Protein AF-J9ASI7-F1 (afdb_monomer_lite)

Radius of gyration: 29.38 Å; chains: 1; bounding box: 80×58×90 Å

Organism: Wuchereria bancrofti (NCBI:txid6293)

Foldseek 3Di:
DKFWFKDAQDPDQFRWGFTFDQDQFTQTATPDPPVDVLVPDDPVRNVVVVVVCVQVDDGHGWMWDADPVCQDPSHRVDIDTDDRPFDWDDDPQWIWTKWKWAAADPVQPLQQWIQTSRNGTAGHDNVQSVFADHLFIFTFTWTWDDDPPGDIHIYTDGTDFGDPDSLVSLVNPSNVPPPLSDPPPPPDPPDDDDDDDDDDDPPPVDDQKDFFFKWFAQDQFWTAGPVCHPFTETERGRDPPDGDDGRFMKTFMWGQRSSVRHTYTGDIDTDPDPPDPDDDDPDDDDDDDPPPPDPPPPPVVPVVPPPPD

Sequence (309 aa):
MYGVVVTPPLNETEIMHVVYVEEKIPLLFIKRIPISNRAKLTKKEYKDFEKTERSRSLVFGDWIEFEERDVVEGCIEKYVKIFPLNSCRSNGNHLQIESTCVFSPSARGWENECYCELFGKVRVDPELRNCFLADVAYRCWISVEVTRISSLNVELGEYIDVSEEQNLVNEAPWNHEDPRFVTIVSSDTDESDSNPKQISSVPVSFPYEICGVQGVLVSERNVYSSQYPDVKIALAYVRRGRHTPVGSRIQFNAYYSIPLQSYVIRSYRALVKQSFIAKPFEFGSQFLMNGLDLANSKQNMLEDLESSS

pLDDT: mean 73.61, std 20.03, range [31.52, 97.38]

InterPro domains:
  IPR057139 P-granule-associated protein DEPS-1, first OB-fold [PF24343] (2-81)
  IPR057143 P-granule-associated protein DEPS-1, second OB-fold [PF24342] (86-165)
  IPR057147 P-granule-associated protein DEPS-1, third OB-fold domain [PF24339] (208-269)

Secondary structure (DSSP, 8-state):
-EEE--S---SSSS-EEEEE-SSS-EEEEE-------GGG--HHHHHHHHHHHHHH---TT-EEE--GGGEETTEE---EEE--SS-EEEETTEEEEEEEEEEPPGGGS-TTEEEETTTEEEE--HHHHTTBPTT-EEEEEEEEEEETTTEEEEEEEEEEEE-S--GGGTTSTTTTT-TTT--------------------------SEEEEEEEEE-SSSEEE-TTSTTSEEEESB--SSSPPPTT-EEEEEEEEETTTTEEEEEEEEEPP---------SS--------TTSSSSSSTTSSSSSS--

Structure (mmCIF, N/CA/C/O backbone):
data_AF-J9ASI7-F1
#
_entry.id   AF-J9ASI7-F1
#
loop_
_atom_site.group_PDB
_atom_site.id
_atom_site.type_symbol
_atom_site.label_atom_id
_atom_site.label_alt_id
_atom_site.label_comp_id
_atom_site.label_asym_id
_atom_site.label_entity_id
_atom_site.label_seq_id
_atom_site.pdbx_PDB_ins_code
_atom_site.Cartn_x
_atom_site.Cartn_y
_atom_site.Cartn_z
_atom_site.occupancy
_atom_site.B_iso_or_equiv
_atom_site.auth_seq_id
_atom_site.auth_comp_id
_atom_site.auth_asym_id
_atom_site.auth_atom_id
_atom_site.pdbx_PDB_model_num
ATOM 1 N N . MET A 1 1 ? -1.979 2.198 23.906 1.00 75.94 1 MET A N 1
ATOM 2 C CA . MET A 1 1 ? -2.421 1.410 22.738 1.00 75.94 1 MET A CA 1
ATOM 3 C C . MET A 1 1 ? -3.399 2.237 21.935 1.00 75.94 1 MET A C 1
ATOM 5 O O . MET A 1 1 ? -4.157 3.004 22.524 1.00 75.94 1 MET A O 1
ATOM 9 N N . TYR A 1 2 ? -3.381 2.090 20.615 1.00 79.06 2 TYR A N 1
ATOM 10 C CA . TYR A 1 2 ? -4.285 2.803 19.715 1.00 79.06 2 TYR A CA 1
ATOM 11 C C . TYR A 1 2 ? -5.355 1.870 19.166 1.00 79.06 2 TYR A C 1
ATOM 13 O O . TYR A 1 2 ? -5.270 0.662 19.349 1.00 79.06 2 TYR A O 1
ATOM 21 N N . GLY A 1 3 ? -6.351 2.436 18.494 1.00 77.75 3 GLY A N 1
ATOM 22 C CA . GLY A 1 3 ? -7.091 1.731 17.462 1.00 77.75 3 GLY A CA 1
ATOM 23 C C . GLY A 1 3 ? -8.184 2.578 16.830 1.00 77.75 3 GLY A C 1
ATOM 24 O O . GLY A 1 3 ? -8.394 3.736 17.188 1.00 77.75 3 GLY A O 1
ATOM 25 N N . VAL A 1 4 ? -8.854 2.001 15.839 1.00 79.62 4 VAL A N 1
ATOM 26 C CA . VAL A 1 4 ? -9.765 2.706 14.934 1.00 79.62 4 VAL A CA 1
ATOM 27 C C . VAL A 1 4 ? -11.098 1.989 14.858 1.00 79.62 4 VAL A C 1
ATOM 29 O O . VAL A 1 4 ? -11.131 0.774 14.717 1.00 79.62 4 VAL A O 1
ATOM 32 N N . VAL A 1 5 ? -12.193 2.739 14.926 1.00 78.56 5 VAL A N 1
ATOM 33 C CA . VAL A 1 5 ? -13.554 2.206 14.849 1.00 78.56 5 VAL A CA 1
ATOM 34 C C . VAL A 1 5 ? -13.904 1.843 13.408 1.00 78.56 5 VAL A C 1
ATOM 36 O O . VAL A 1 5 ? -14.113 2.724 12.573 1.00 78.56 5 VAL A O 1
ATOM 39 N N . VAL A 1 6 ? -14.035 0.547 13.123 1.00 76.19 6 VAL A N 1
ATOM 40 C CA . VAL A 1 6 ? -14.283 0.033 11.758 1.00 76.19 6 VAL A CA 1
ATOM 41 C C . VAL A 1 6 ? -15.680 -0.551 11.528 1.00 76.19 6 VAL A C 1
ATOM 43 O O . VAL A 1 6 ? -15.919 -1.212 10.521 1.00 76.19 6 VAL A O 1
ATOM 46 N N . THR A 1 7 ? -16.625 -0.297 12.430 1.00 71.75 7 THR A N 1
ATOM 47 C CA . THR A 1 7 ? -18.031 -0.712 12.297 1.00 71.75 7 THR A CA 1
ATOM 48 C C . THR A 1 7 ? -18.974 0.474 12.477 1.00 71.75 7 THR A C 1
ATOM 50 O O . THR A 1 7 ? -18.719 1.348 13.310 1.00 71.75 7 THR A O 1
ATOM 53 N N . PRO A 1 8 ? -20.076 0.546 11.707 1.00 61.31 8 PRO A N 1
ATOM 54 C CA . PRO A 1 8 ? -21.154 1.474 12.009 1.00 61.31 8 PRO A CA 1
ATOM 55 C C . PRO A 1 8 ? -21.873 1.037 13.296 1.00 61.31 8 PRO A C 1
ATOM 57 O O . PRO A 1 8 ? -21.854 -0.150 13.638 1.00 61.31 8 PRO A O 1
ATOM 60 N N . PRO A 1 9 ? -22.550 1.958 14.003 1.00 55.59 9 PRO A N 1
ATOM 61 C CA . PRO A 1 9 ? -23.346 1.591 15.162 1.00 55.59 9 PRO A CA 1
ATOM 62 C C . PRO A 1 9 ? -24.468 0.629 14.745 1.00 55.59 9 PRO A C 1
ATOM 64 O O . PRO A 1 9 ? -25.420 1.029 14.077 1.00 55.59 9 PRO A O 1
ATOM 67 N N . LEU A 1 10 ? -24.351 -0.651 15.109 1.00 55.75 10 LEU A N 1
ATOM 68 C CA . LEU A 1 10 ? -25.438 -1.618 14.961 1.00 55.75 10 LEU A CA 1
ATOM 69 C C . LEU A 1 10 ? -26.551 -1.241 15.950 1.00 55.75 10 LEU A C 1
ATOM 71 O O . LEU A 1 10 ? -26.275 -0.921 17.102 1.00 55.75 10 LEU A O 1
ATOM 75 N N . ASN A 1 11 ? -27.811 -1.265 15.508 1.00 48.06 11 ASN A N 1
ATOM 76 C CA . ASN A 1 11 ? -28.984 -0.844 16.296 1.00 48.06 11 ASN A CA 1
ATOM 77 C C . ASN A 1 11 ? -29.337 -1.774 17.477 1.00 48.06 11 ASN A C 1
ATOM 79 O O . ASN A 1 11 ? -30.414 -1.655 18.060 1.00 48.06 11 ASN A O 1
ATOM 83 N N . GLU A 1 12 ? -28.449 -2.687 17.850 1.00 46.72 12 GLU A N 1
ATOM 84 C CA . GLU A 1 12 ? -28.615 -3.561 19.001 1.00 46.72 12 GLU A CA 1
ATOM 85 C C . GLU A 1 12 ? -27.801 -3.004 20.169 1.00 46.72 12 GLU A C 1
ATOM 87 O O . GLU A 1 12 ? -26.778 -2.346 19.993 1.00 46.72 12 GLU A O 1
ATOM 92 N N . THR A 1 13 ? -28.286 -3.226 21.387 1.00 41.62 13 THR A N 1
ATOM 93 C CA . THR A 1 13 ? -27.792 -2.668 22.660 1.00 41.62 13 THR A CA 1
ATOM 94 C C . THR A 1 13 ? -26.336 -3.007 23.015 1.00 41.62 13 THR A C 1
ATOM 96 O O . THR A 1 13 ? -25.873 -2.671 24.102 1.00 41.62 13 THR A O 1
ATOM 99 N N . GLU A 1 14 ? -25.601 -3.615 22.092 1.00 44.28 14 GLU A N 1
ATOM 100 C CA . GLU A 1 14 ? -24.214 -4.039 22.184 1.00 44.28 14 GLU A CA 1
ATOM 101 C C . GLU A 1 14 ? -23.506 -3.626 20.891 1.00 44.28 14 GLU A C 1
ATOM 103 O O . GLU A 1 14 ? -23.274 -4.419 19.981 1.00 44.28 14 GLU A O 1
ATOM 108 N N . ILE A 1 15 ? -23.204 -2.333 20.768 1.00 47.50 15 ILE A N 1
ATOM 109 C CA . ILE A 1 15 ? -22.475 -1.841 19.602 1.00 47.50 15 ILE A CA 1
ATOM 110 C C . ILE A 1 15 ? -21.046 -2.390 19.672 1.00 47.50 15 ILE A C 1
ATOM 112 O O . ILE A 1 15 ? -20.227 -1.896 20.454 1.00 47.50 15 ILE A O 1
ATOM 116 N N . MET A 1 16 ? -20.753 -3.398 18.854 1.00 48.84 16 MET A N 1
ATOM 117 C CA . MET A 1 16 ? -19.402 -3.909 18.658 1.00 48.84 16 MET A CA 1
ATOM 118 C C . MET A 1 16 ? -18.582 -2.919 17.841 1.00 48.84 16 MET A C 1
ATOM 120 O O . MET A 1 16 ? -18.901 -2.664 16.680 1.00 48.84 16 MET A O 1
ATOM 124 N N . HIS A 1 17 ? -17.521 -2.388 18.441 1.00 57.88 17 HIS A N 1
ATOM 125 C CA . HIS A 1 17 ? -16.488 -1.621 17.755 1.00 57.88 17 HIS A CA 1
ATOM 126 C C . HIS A 1 17 ? -15.234 -2.488 17.717 1.00 57.88 17 HIS A C 1
ATOM 128 O O . HIS A 1 17 ? -14.784 -2.960 18.762 1.00 57.88 17 HIS A O 1
ATOM 134 N N . VAL A 1 18 ? -14.691 -2.731 16.527 1.00 55.19 18 VAL A N 1
ATOM 135 C CA . VAL A 1 18 ? -13.404 -3.423 16.404 1.00 55.19 18 VAL A CA 1
ATOM 136 C C . VAL A 1 18 ? -12.310 -2.377 16.463 1.00 55.19 18 VAL A C 1
ATOM 138 O O . VAL A 1 18 ? -12.375 -1.414 15.708 1.00 55.19 18 VAL A O 1
ATOM 141 N N . VAL A 1 19 ? -11.359 -2.557 17.376 1.00 60.84 19 VAL A N 1
ATOM 142 C CA . VAL A 1 19 ? -10.250 -1.644 17.655 1.00 60.84 19 VAL A CA 1
ATOM 143 C C . VAL A 1 19 ? -8.956 -2.423 17.431 1.00 60.84 19 VAL A C 1
ATOM 145 O O . VAL A 1 19 ? -8.775 -3.513 17.973 1.00 60.84 19 VAL A O 1
ATOM 148 N N . TYR A 1 20 ? -8.077 -1.891 16.587 1.00 59.31 20 TYR A N 1
ATOM 149 C CA . TYR A 1 20 ? -6.803 -2.523 16.252 1.00 59.31 20 TYR A CA 1
ATOM 150 C C . TYR A 1 20 ? -5.718 -2.095 17.205 1.00 59.31 20 TYR A C 1
ATOM 152 O O . TYR A 1 20 ? -5.386 -0.918 17.226 1.00 59.31 20 TYR A O 1
ATOM 160 N N . VAL A 1 21 ? -5.156 -3.058 17.917 1.00 52.56 21 VAL A N 1
ATOM 161 C CA . VAL A 1 21 ? -4.007 -2.861 18.793 1.00 52.56 21 VAL A CA 1
ATOM 162 C C . VAL A 1 21 ? -2.736 -3.104 17.996 1.00 52.56 21 VAL A C 1
ATOM 164 O O . VAL A 1 21 ? -2.741 -3.903 17.059 1.00 52.56 21 VAL A O 1
ATOM 167 N N . GLU A 1 22 ? -1.652 -2.420 18.364 1.00 48.78 22 GLU A N 1
ATOM 168 C CA . GLU A 1 22 ? -0.303 -2.930 18.105 1.00 48.78 22 GLU A CA 1
ATOM 169 C C . GLU A 1 22 ? -0.308 -4.446 18.355 1.00 48.78 22 GLU A C 1
ATOM 171 O O . GLU A 1 22 ? -0.701 -4.880 19.429 1.00 48.78 22 GLU A O 1
ATOM 176 N N . GLU A 1 23 ? 0.072 -5.232 17.347 1.00 48.56 23 GLU A N 1
ATOM 177 C CA . GLU A 1 23 ? -0.168 -6.681 17.230 1.00 48.56 23 GLU A CA 1
ATOM 178 C C . GLU A 1 23 ? -1.543 -7.056 16.651 1.00 48.56 23 GLU A C 1
ATOM 180 O O . GLU A 1 23 ? -2.539 -7.083 17.355 1.00 48.56 23 GLU A O 1
ATOM 185 N N . LYS A 1 24 ? -1.523 -7.391 15.346 1.00 51.97 24 LYS A N 1
ATOM 186 C CA . LYS A 1 24 ? -2.374 -8.205 14.426 1.00 51.97 24 LYS A CA 1
ATOM 187 C C . LYS A 1 24 ? -3.699 -8.872 14.884 1.00 51.97 24 LYS A C 1
ATOM 189 O O . LYS A 1 24 ? -4.263 -9.645 14.108 1.00 51.97 24 LYS A O 1
ATOM 194 N N . ILE A 1 25 ? -4.214 -8.639 16.083 1.00 57.66 25 ILE A N 1
ATOM 195 C CA . ILE A 1 25 ? -5.378 -9.282 16.681 1.00 57.66 25 ILE A CA 1
ATOM 196 C C . ILE A 1 25 ? -6.430 -8.192 16.932 1.00 57.66 25 ILE A C 1
ATOM 198 O O . ILE A 1 25 ? -6.213 -7.300 17.751 1.00 57.66 25 ILE A O 1
ATOM 202 N N . PRO A 1 26 ? -7.579 -8.230 16.237 1.00 62.12 26 PRO A N 1
ATOM 203 C CA . PRO A 1 26 ? -8.651 -7.274 16.481 1.00 62.12 26 PRO A CA 1
ATOM 204 C C . PRO A 1 26 ? -9.202 -7.446 17.903 1.00 62.12 26 PRO A C 1
ATOM 206 O O . PRO A 1 26 ? -9.631 -8.543 18.267 1.00 62.12 26 PRO A O 1
ATOM 209 N N . LEU A 1 27 ? -9.245 -6.368 18.692 1.00 61.75 27 LEU A N 1
ATOM 210 C CA . LEU A 1 27 ? -9.973 -6.357 19.961 1.00 61.75 27 LEU A CA 1
ATOM 211 C C . LEU A 1 27 ? -11.416 -5.903 19.734 1.00 61.75 27 LEU A C 1
ATOM 213 O O . LEU A 1 27 ? -11.683 -4.913 19.050 1.00 61.75 27 LEU A O 1
ATOM 217 N N . LEU A 1 28 ? -12.354 -6.643 20.323 1.00 59.12 28 LEU A N 1
ATOM 218 C CA . LEU A 1 28 ? -13.782 -6.352 20.266 1.00 59.12 28 LEU A CA 1
ATOM 219 C C . LEU A 1 28 ? -14.193 -5.576 21.506 1.00 59.12 28 LEU A C 1
ATOM 221 O O . LEU A 1 28 ? -14.205 -6.126 22.600 1.00 59.12 28 LEU A O 1
ATOM 225 N N . PHE A 1 29 ? -14.616 -4.327 21.359 1.00 61.34 29 PHE A N 1
ATOM 226 C CA . PHE A 1 29 ? -15.178 -3.597 22.485 1.00 61.34 29 PHE A CA 1
ATOM 227 C C . PHE A 1 29 ? -16.693 -3.426 22.356 1.00 61.34 29 PHE A C 1
ATOM 229 O O . PHE A 1 29 ? -17.194 -2.856 21.383 1.00 61.34 29 PHE A O 1
ATOM 236 N N . ILE A 1 30 ? -17.417 -3.886 23.382 1.00 54.69 30 ILE A N 1
ATOM 237 C CA . ILE A 1 30 ? -18.842 -3.612 23.591 1.00 54.69 30 ILE A CA 1
ATOM 238 C C . ILE A 1 30 ? -18.968 -2.372 24.474 1.00 54.69 30 ILE A C 1
ATOM 240 O O . ILE A 1 30 ? -18.583 -2.400 25.644 1.00 54.69 30 ILE A O 1
ATOM 244 N N . LYS A 1 31 ? -19.595 -1.304 23.963 1.00 53.81 31 LYS A N 1
ATOM 245 C CA . LYS A 1 31 ? -19.977 -0.154 24.795 1.00 53.81 31 LYS A CA 1
ATOM 246 C C . LYS A 1 31 ? -20.956 -0.616 25.883 1.00 53.81 31 LYS A C 1
ATOM 248 O O . LYS A 1 31 ? -22.166 -0.632 25.661 1.00 53.81 31 LYS A O 1
ATOM 253 N N . ARG A 1 32 ? -20.471 -0.909 27.093 1.00 49.44 32 ARG A N 1
ATOM 254 C CA . ARG A 1 32 ? -21.344 -0.985 28.270 1.00 49.44 32 ARG A CA 1
ATOM 255 C C . ARG A 1 32 ? -21.811 0.430 28.579 1.00 49.44 32 ARG A C 1
ATOM 257 O O . ARG A 1 32 ? -21.042 1.265 29.051 1.00 49.44 32 ARG A O 1
ATOM 264 N N . ILE A 1 33 ? -23.079 0.725 28.289 1.00 51.44 33 ILE A N 1
ATOM 265 C CA . ILE A 1 33 ? -23.734 1.895 28.880 1.00 51.44 33 ILE A CA 1
ATOM 266 C C . ILE A 1 33 ? -23.621 1.667 30.391 1.00 51.44 33 ILE A C 1
ATOM 268 O O . ILE A 1 33 ? -24.126 0.643 30.861 1.00 51.44 33 ILE A O 1
ATOM 272 N N . PRO A 1 34 ? -22.930 2.530 31.160 1.00 46.78 34 PRO A N 1
ATOM 273 C CA . PRO A 1 34 ? -22.879 2.341 32.598 1.00 46.78 34 PRO A CA 1
ATOM 274 C C . PRO A 1 34 ? -24.319 2.239 33.097 1.00 46.78 34 PRO A C 1
ATOM 276 O O . PRO A 1 34 ? -25.179 3.001 32.646 1.00 46.78 34 PRO A O 1
ATOM 279 N N . ILE A 1 35 ? -24.590 1.282 33.990 1.00 46.62 35 ILE A N 1
ATOM 280 C CA . ILE A 1 35 ? -25.899 1.106 34.633 1.00 46.62 35 ILE A CA 1
ATOM 281 C C . ILE A 1 35 ? -26.094 2.286 35.595 1.00 46.62 35 ILE A C 1
ATOM 283 O O . ILE A 1 35 ? -26.054 2.174 36.816 1.00 46.62 35 ILE A O 1
ATOM 287 N N . SER A 1 36 ? -26.223 3.484 35.040 1.00 53.53 36 SER A N 1
ATOM 288 C CA . SER A 1 36 ? -26.613 4.679 35.752 1.00 53.53 36 SER A CA 1
ATOM 289 C C . SER A 1 36 ? -28.117 4.587 35.891 1.00 53.53 36 SER A C 1
ATOM 291 O O . SER A 1 36 ? -28.840 4.458 34.903 1.00 53.53 36 SER A O 1
ATOM 293 N N . ASN A 1 37 ? -28.600 4.609 37.128 1.00 57.78 37 ASN A N 1
ATOM 294 C CA . ASN A 1 37 ? -30.021 4.537 37.416 1.00 57.78 37 ASN A CA 1
ATOM 295 C C . ASN A 1 37 ? -30.663 5.860 36.958 1.00 57.78 37 ASN A C 1
ATOM 297 O O . ASN A 1 37 ? -30.800 6.796 37.742 1.00 57.78 37 ASN A O 1
ATOM 301 N N . ARG A 1 38 ? -30.979 5.965 35.656 1.00 60.34 38 ARG A N 1
ATOM 302 C CA . ARG A 1 38 ? -31.426 7.195 34.968 1.00 60.34 38 ARG A CA 1
ATOM 303 C C . ARG A 1 38 ? -32.629 7.844 35.659 1.00 60.34 38 ARG A C 1
ATOM 305 O O . ARG A 1 38 ? -32.784 9.056 35.603 1.00 60.34 38 ARG A O 1
ATOM 312 N N . ALA A 1 39 ? -33.427 7.041 36.364 1.00 62.12 39 ALA A N 1
ATOM 313 C CA . ALA A 1 39 ? -34.571 7.468 37.163 1.00 62.12 39 ALA A CA 1
ATOM 314 C C . ALA A 1 39 ? -34.211 8.283 38.425 1.00 62.12 39 ALA A C 1
ATOM 316 O O . ALA A 1 39 ? -35.085 8.941 38.981 1.00 62.12 39 ALA A O 1
ATOM 317 N N . LYS A 1 40 ? -32.954 8.245 38.893 1.00 70.81 40 LYS A N 1
ATOM 318 C CA . LYS A 1 40 ? -32.484 8.959 40.097 1.00 70.81 40 LYS A CA 1
ATOM 319 C C . LYS A 1 40 ? -31.723 10.256 39.798 1.00 70.81 40 LYS A C 1
ATOM 321 O O . LYS A 1 40 ? -31.324 10.935 40.738 1.00 70.81 40 LYS A O 1
ATOM 326 N N . LEU A 1 41 ? -31.502 10.591 38.527 1.00 73.00 41 LEU A N 1
ATOM 327 C CA . LEU A 1 41 ? -30.759 11.788 38.133 1.00 73.00 41 LEU A CA 1
ATOM 328 C C . LEU A 1 41 ? -31.679 13.012 38.113 1.00 73.00 41 LEU A C 1
ATOM 330 O O . LEU A 1 41 ? -32.802 12.963 37.609 1.00 73.00 41 LEU A O 1
ATOM 334 N N . THR A 1 42 ? -31.193 14.143 38.614 1.00 79.50 42 THR A N 1
ATOM 335 C CA . THR A 1 42 ? -31.862 15.436 38.435 1.00 79.50 42 THR A CA 1
ATOM 336 C C . THR A 1 42 ? -31.800 15.889 36.969 1.00 79.50 42 THR A C 1
ATOM 338 O O . THR A 1 42 ? -30.960 15.440 36.191 1.00 79.50 42 THR A O 1
ATOM 341 N N . LYS A 1 43 ? -32.655 16.842 36.560 1.00 79.62 43 LYS A N 1
ATOM 342 C CA . LYS A 1 43 ? -32.664 17.377 35.177 1.00 79.62 43 LYS A CA 1
ATOM 343 C C . LYS A 1 43 ? -31.306 17.928 34.718 1.00 79.62 43 LYS A C 1
ATOM 345 O O . LYS A 1 43 ? -31.012 17.883 33.526 1.00 79.62 43 LYS A O 1
ATOM 350 N N . LYS A 1 44 ? -30.509 18.486 35.638 1.00 81.31 44 LYS A N 1
ATOM 351 C CA . LYS A 1 44 ? -29.176 19.024 35.335 1.00 81.31 44 LYS A CA 1
ATOM 352 C C . LYS A 1 44 ? -28.167 17.893 35.143 1.00 81.31 44 LYS A C 1
ATOM 354 O O . LYS A 1 44 ? -27.514 17.850 34.109 1.00 81.31 44 LYS A O 1
ATOM 359 N N . GLU A 1 45 ? -28.135 16.938 36.070 1.00 75.81 45 GLU A N 1
ATOM 360 C CA . GLU A 1 45 ? -27.277 15.750 35.974 1.00 75.81 45 GLU A CA 1
ATOM 361 C C . GLU A 1 45 ? -27.599 14.911 34.735 1.00 75.81 45 GLU A C 1
ATOM 363 O O . GLU A 1 45 ? -26.691 14.402 34.093 1.00 75.81 45 GLU A O 1
ATOM 368 N N . TYR A 1 46 ? -28.872 14.823 34.340 1.00 72.12 46 TYR A N 1
ATOM 369 C CA . TYR A 1 46 ? -29.279 14.147 33.109 1.00 72.12 46 TYR A CA 1
ATOM 370 C C . TYR A 1 46 ? -28.726 14.842 31.856 1.00 72.12 46 TYR A C 1
ATOM 372 O O . TYR A 1 46 ? -28.175 14.183 30.981 1.00 72.12 46 TYR A O 1
ATOM 380 N N . LYS A 1 47 ? -28.821 16.178 31.776 1.00 75.38 47 LYS A N 1
ATOM 381 C CA . LYS A 1 47 ? -28.258 16.950 30.655 1.00 75.38 47 LYS A CA 1
ATOM 382 C C . LYS A 1 47 ? -26.731 16.873 30.599 1.00 75.38 47 LYS A C 1
ATOM 384 O O . LYS A 1 47 ? -26.172 16.762 29.511 1.00 75.38 47 LYS A O 1
ATOM 389 N N . ASP A 1 48 ? -26.060 16.928 31.747 1.00 74.75 48 ASP A N 1
ATOM 390 C CA . ASP A 1 48 ? -24.599 16.816 31.831 1.00 74.75 48 ASP A CA 1
ATOM 391 C C . ASP A 1 48 ? -24.131 15.393 31.482 1.00 74.75 48 ASP A C 1
ATOM 393 O O . ASP A 1 48 ? -23.124 15.218 30.787 1.00 74.75 48 ASP A O 1
ATOM 397 N N . PHE A 1 49 ? -24.907 14.378 31.874 1.00 70.06 49 PHE A N 1
ATOM 398 C CA . PHE A 1 49 ? -24.712 12.990 31.465 1.00 70.06 49 PHE A CA 1
ATOM 399 C C . PHE A 1 49 ? -24.884 12.827 29.951 1.00 70.06 49 PHE A C 1
ATOM 401 O O . PHE A 1 49 ? -23.971 12.323 29.308 1.00 70.06 49 PHE A O 1
ATOM 408 N N . GLU A 1 50 ? -25.969 13.329 29.349 1.00 67.62 50 GLU A N 1
ATOM 409 C CA . GLU A 1 50 ? -26.170 13.294 27.890 1.00 67.62 50 GLU A CA 1
ATOM 410 C C . GLU A 1 50 ? -25.061 14.023 27.124 1.00 67.62 50 GLU A C 1
ATOM 412 O O . GLU A 1 50 ? -24.599 13.542 26.090 1.00 67.62 50 GLU A O 1
ATOM 417 N N . LYS A 1 51 ? -24.615 15.185 27.615 1.00 71.50 51 LYS A N 1
ATOM 418 C CA . LYS A 1 51 ? -23.534 15.954 26.985 1.00 71.50 51 LYS A CA 1
ATOM 419 C C . LYS A 1 51 ? -22.222 15.168 26.995 1.00 71.50 51 LYS A C 1
ATOM 421 O O . LYS A 1 51 ? -21.525 15.138 25.982 1.00 71.50 51 LYS A O 1
ATOM 426 N N . THR A 1 52 ? -21.932 14.504 28.112 1.00 65.88 52 THR A N 1
ATOM 427 C CA . THR A 1 52 ? -20.754 13.645 28.286 1.00 65.88 52 THR A CA 1
ATOM 428 C C . THR A 1 52 ? -20.871 12.355 27.467 1.00 65.88 52 THR A C 1
ATOM 430 O O . THR A 1 52 ? -19.885 11.866 26.918 1.00 65.88 52 THR A O 1
ATOM 433 N N . GLU A 1 53 ? -22.079 11.805 27.332 1.00 64.56 53 GLU A N 1
ATOM 434 C CA . GLU A 1 53 ? -22.335 10.613 26.524 1.00 64.56 53 GLU A CA 1
ATOM 435 C C . GLU A 1 53 ? -22.191 10.908 25.028 1.00 64.56 53 GLU A C 1
ATOM 437 O O . GLU A 1 53 ? -21.593 10.121 24.298 1.00 64.56 53 GLU A O 1
ATOM 442 N N . ARG A 1 54 ? -22.662 12.076 24.575 1.00 62.56 54 ARG A N 1
ATOM 443 C CA . ARG A 1 54 ? -22.466 12.546 23.197 1.00 62.56 54 ARG A CA 1
ATOM 444 C C . ARG A 1 54 ? -21.001 12.821 22.894 1.00 62.56 54 ARG A C 1
ATOM 446 O O . ARG A 1 54 ? -20.525 12.400 21.845 1.00 62.56 54 ARG A O 1
ATOM 453 N N . SER A 1 55 ? -20.260 13.458 23.802 1.00 61.47 55 SER A N 1
ATOM 454 C CA . SER A 1 55 ? -18.825 13.695 23.587 1.00 61.47 55 SER A CA 1
ATOM 455 C C . SER A 1 55 ? -18.007 12.398 23.546 1.00 61.47 55 SER A C 1
ATOM 457 O O . SER A 1 55 ? -16.964 12.358 22.904 1.00 61.47 55 SER A O 1
ATOM 459 N N . ARG A 1 56 ? -18.488 11.330 24.197 1.00 64.50 56 ARG A N 1
ATOM 460 C CA . ARG A 1 56 ? -17.887 9.986 24.160 1.00 64.50 56 ARG A CA 1
ATOM 461 C C . ARG A 1 56 ? -18.443 9.084 23.057 1.00 64.50 56 ARG A C 1
ATOM 463 O O . ARG A 1 56 ? -17.934 7.988 22.880 1.00 64.50 56 ARG A O 1
ATOM 470 N N . SER A 1 57 ? -19.486 9.494 22.336 1.00 68.94 57 SER A N 1
ATOM 471 C CA . SER A 1 57 ? -20.102 8.643 21.312 1.00 68.94 57 SER A CA 1
ATOM 472 C C . SER A 1 57 ? -19.119 8.375 20.181 1.00 68.94 57 SER A C 1
ATOM 474 O O . SER A 1 57 ? -18.645 9.323 19.571 1.00 68.94 57 SER A O 1
ATOM 476 N N . LEU A 1 58 ? -18.781 7.113 19.931 1.00 74.50 58 LEU A N 1
ATOM 477 C CA . LEU A 1 58 ? -17.894 6.728 18.839 1.00 74.50 58 LEU A CA 1
ATOM 478 C C . LEU A 1 58 ? -18.667 6.655 17.525 1.00 74.50 58 LEU A C 1
ATOM 480 O O . LEU A 1 58 ? -19.812 6.200 17.489 1.00 74.50 58 LEU A O 1
ATOM 484 N N . VAL A 1 59 ? -18.029 7.116 16.458 1.00 74.44 59 VAL A N 1
ATOM 485 C CA . VAL A 1 59 ? -18.506 6.979 15.086 1.00 74.44 59 VAL A CA 1
ATOM 486 C C . VAL A 1 59 ? -17.490 6.216 14.248 1.00 74.44 59 VAL A C 1
ATOM 488 O O . VAL A 1 59 ? -16.320 6.086 14.601 1.00 74.44 59 VAL A O 1
ATOM 491 N N . PHE A 1 60 ? -17.960 5.705 13.118 1.00 76.62 60 PHE A N 1
ATOM 492 C CA . PHE A 1 60 ? -17.134 5.040 12.123 1.00 76.62 60 PHE A CA 1
ATOM 493 C C . PHE A 1 60 ? -15.952 5.921 11.689 1.00 76.62 60 PHE A C 1
ATOM 495 O O . PHE A 1 60 ? -16.162 7.053 11.255 1.00 76.62 60 PHE A O 1
ATOM 502 N N . GLY A 1 61 ? -14.728 5.400 11.807 1.00 76.50 61 GLY A N 1
ATOM 503 C CA . GLY A 1 61 ? -13.485 6.121 11.519 1.00 76.50 61 GLY A CA 1
ATOM 504 C C . GLY A 1 61 ? -12.892 6.910 12.693 1.00 76.50 61 GLY A C 1
ATOM 505 O O . GLY A 1 61 ? -11.814 7.482 12.537 1.00 76.50 61 GLY A O 1
ATOM 506 N N . ASP A 1 62 ? -13.539 6.935 13.865 1.00 81.25 62 ASP A N 1
ATOM 507 C CA . ASP A 1 62 ? -12.936 7.528 15.063 1.00 81.25 62 ASP A CA 1
ATOM 508 C C . ASP A 1 62 ? -11.701 6.737 15.506 1.00 81.25 62 ASP A C 1
ATOM 510 O O . ASP A 1 62 ? -11.719 5.504 15.559 1.00 81.25 62 ASP A O 1
ATOM 514 N N . TRP A 1 63 ? -10.656 7.464 15.895 1.00 82.56 63 TRP A N 1
ATOM 515 C CA . TRP A 1 63 ? -9.458 6.904 16.509 1.00 82.56 63 TRP A CA 1
ATOM 516 C C . TRP A 1 63 ? -9.507 7.067 18.020 1.00 82.56 63 TRP A C 1
ATOM 518 O O . TRP A 1 63 ? -9.929 8.108 18.538 1.00 82.56 63 TRP A O 1
ATOM 528 N N . ILE A 1 64 ? -9.066 6.033 18.727 1.00 82.06 64 ILE A N 1
ATOM 529 C CA . ILE A 1 64 ? -9.037 6.002 20.181 1.00 82.06 64 ILE A CA 1
ATOM 530 C C . ILE A 1 64 ? -7.678 5.561 20.712 1.00 82.06 64 ILE A C 1
ATOM 532 O O . ILE A 1 64 ? -6.956 4.798 20.076 1.00 82.06 64 ILE A O 1
ATOM 536 N N . GLU A 1 65 ? -7.371 6.027 21.913 1.00 83.50 65 GLU A N 1
ATOM 537 C CA . GLU A 1 65 ? -6.245 5.598 22.729 1.00 83.50 65 GLU A CA 1
ATOM 538 C C . GLU A 1 65 ? -6.766 5.017 24.048 1.00 83.50 65 GLU A C 1
ATOM 540 O O . GLU A 1 65 ? -7.728 5.528 24.635 1.00 83.50 65 GLU A O 1
ATOM 545 N N . PHE A 1 66 ? -6.147 3.931 24.502 1.00 80.12 66 PHE A N 1
ATOM 546 C CA . PHE A 1 66 ? -6.483 3.246 25.747 1.00 80.12 66 PHE A CA 1
ATOM 547 C C . PHE A 1 66 ? -5.270 2.503 26.321 1.00 80.12 66 PHE A C 1
ATOM 549 O O . PHE A 1 66 ? -4.259 2.282 25.640 1.00 80.12 66 PHE A O 1
ATOM 556 N N . GLU A 1 67 ? -5.370 2.116 27.590 1.00 83.06 67 GLU A N 1
ATOM 557 C CA . GLU A 1 67 ? -4.339 1.352 28.288 1.00 83.06 67 GLU A CA 1
ATOM 558 C C . GLU A 1 67 ? -4.724 -0.125 28.439 1.00 83.06 67 GLU A C 1
ATOM 560 O O . GLU A 1 67 ? -5.897 -0.486 28.428 1.00 83.06 67 GLU A O 1
ATOM 565 N N . GLU A 1 68 ? -3.731 -0.996 28.635 1.00 80.44 68 GLU A N 1
ATOM 566 C CA . GLU A 1 68 ? -3.941 -2.452 28.738 1.00 80.44 68 GLU A CA 1
ATOM 567 C C . GLU A 1 68 ? -4.819 -2.832 29.920 1.00 80.44 68 GLU A C 1
ATOM 569 O O . GLU A 1 68 ? -5.713 -3.664 29.805 1.00 80.44 68 GLU A O 1
ATOM 574 N N . ARG A 1 69 ? -4.643 -2.122 31.035 1.00 82.19 69 ARG A N 1
ATOM 575 C CA . ARG A 1 69 ? -5.468 -2.277 32.235 1.00 82.19 69 ARG A CA 1
ATOM 576 C C . ARG A 1 69 ? -6.948 -1.950 32.023 1.00 82.19 69 ARG A C 1
ATOM 578 O O . ARG A 1 69 ? -7.760 -2.325 32.862 1.00 82.19 69 ARG A O 1
ATOM 585 N N . ASP A 1 70 ? -7.286 -1.215 30.965 1.00 78.50 70 ASP A N 1
ATOM 586 C CA . ASP A 1 70 ? -8.668 -0.870 30.638 1.00 78.50 70 ASP A CA 1
ATOM 587 C C . ASP A 1 70 ? -9.336 -1.950 29.767 1.00 78.50 70 ASP A C 1
ATOM 589 O O . ASP A 1 70 ? -10.530 -1.851 29.489 1.00 78.50 70 ASP A O 1
ATOM 593 N N . VAL A 1 71 ? -8.599 -2.994 29.363 1.00 76.25 71 VAL A N 1
ATOM 594 C CA . VAL A 1 71 ? -9.131 -4.159 28.649 1.00 76.25 71 VAL A CA 1
ATOM 595 C C . VAL A 1 71 ? -9.537 -5.241 29.653 1.00 76.25 71 VAL A C 1
ATOM 597 O O . VAL A 1 71 ? -8.699 -5.884 30.280 1.00 76.25 71 VAL A O 1
ATOM 600 N N . VAL A 1 72 ? -10.840 -5.480 29.786 1.00 73.00 72 VAL A N 1
ATOM 601 C CA . VAL A 1 72 ? -11.423 -6.478 30.694 1.00 73.00 72 VAL A CA 1
ATOM 602 C C . VAL A 1 72 ? -12.254 -7.462 29.880 1.00 73.00 72 VAL A C 1
ATOM 604 O O . VAL A 1 72 ? -13.165 -7.059 29.162 1.00 73.00 72 VAL A O 1
ATOM 607 N N . GLU A 1 73 ? -11.932 -8.758 29.962 1.00 71.56 73 GLU A N 1
ATOM 608 C CA . GLU A 1 73 ? -12.628 -9.826 29.212 1.00 71.56 73 GLU A CA 1
ATOM 609 C C . GLU A 1 73 ? -12.691 -9.554 27.691 1.00 71.56 73 GLU A C 1
ATOM 611 O O . GLU A 1 73 ? -13.677 -9.850 27.021 1.00 71.56 73 GLU A O 1
ATOM 616 N N . GLY A 1 74 ? -11.631 -8.947 27.143 1.00 66.88 74 GLY A N 1
ATOM 617 C CA . GLY A 1 74 ? -11.543 -8.570 25.730 1.00 66.88 74 GLY A CA 1
ATOM 618 C C . GLY A 1 74 ? -12.230 -7.250 25.367 1.00 66.88 74 GLY A C 1
ATOM 619 O O . GLY A 1 74 ? -12.101 -6.824 24.228 1.00 66.88 74 GLY A O 1
ATOM 620 N N . CYS A 1 75 ? -12.893 -6.577 26.316 1.00 70.81 75 CYS A N 1
ATOM 621 C CA . CYS A 1 75 ? -13.596 -5.305 26.125 1.00 70.81 75 CYS A CA 1
ATOM 622 C C . CYS A 1 75 ? -12.807 -4.104 26.696 1.00 70.81 75 CYS A C 1
ATOM 624 O O . CYS A 1 75 ? -12.378 -4.139 27.841 1.00 70.81 75 CYS A O 1
ATOM 626 N N . ILE A 1 76 ? -12.689 -3.005 25.942 1.00 73.75 76 ILE A N 1
ATOM 627 C CA . ILE A 1 76 ? -12.041 -1.732 26.336 1.00 73.75 76 ILE A CA 1
ATOM 628 C C . ILE A 1 76 ? -12.957 -0.828 27.191 1.00 73.75 76 ILE A C 1
ATOM 630 O O . ILE A 1 76 ? -13.631 0.061 26.681 1.00 73.75 76 ILE A O 1
ATOM 634 N N . GLU A 1 77 ? -12.977 -0.976 28.512 1.00 72.69 77 GLU A N 1
ATOM 635 C CA . GLU A 1 77 ? -13.879 -0.212 29.393 1.00 72.69 77 GLU A CA 1
ATOM 636 C C . GLU A 1 77 ? -13.669 1.314 29.375 1.00 72.69 77 GLU A C 1
ATOM 638 O O . GLU A 1 77 ? -14.620 2.077 29.596 1.00 72.69 77 GLU A O 1
ATOM 643 N N . LYS A 1 78 ? -12.439 1.779 29.125 1.00 75.19 78 LYS A N 1
ATOM 644 C CA . LYS A 1 78 ? -12.086 3.204 29.072 1.00 75.19 78 LYS A CA 1
ATOM 645 C C . LYS A 1 78 ? -11.210 3.506 27.868 1.00 75.19 78 LYS A C 1
ATOM 647 O O . LYS A 1 78 ? -10.295 2.762 27.549 1.00 75.19 78 LYS A O 1
ATOM 652 N N . TYR A 1 79 ? -11.488 4.641 27.238 1.00 80.19 79 TYR A N 1
ATOM 653 C CA . TYR A 1 79 ? -10.735 5.146 26.098 1.00 80.19 79 TYR A CA 1
ATOM 654 C C . TYR A 1 79 ? -10.843 6.670 26.002 1.00 80.19 79 TYR A C 1
ATOM 656 O O . TYR A 1 79 ? -11.759 7.291 26.559 1.00 80.19 79 TYR A O 1
ATOM 664 N N . VAL A 1 80 ? -9.925 7.261 25.244 1.00 82.00 80 VAL A N 1
ATOM 665 C CA . VAL A 1 80 ? -9.921 8.673 24.859 1.00 82.00 80 VAL A CA 1
ATOM 666 C C . VAL A 1 80 ? -9.950 8.754 23.339 1.00 82.00 80 VAL A C 1
ATOM 668 O O . VAL A 1 80 ? -9.240 8.015 22.669 1.00 82.00 80 VAL A O 1
ATOM 671 N N . LYS A 1 81 ? -10.779 9.637 22.776 1.00 82.00 81 LYS A N 1
ATOM 672 C CA . LYS A 1 81 ? -10.727 9.923 21.338 1.00 82.00 81 LYS A CA 1
ATOM 673 C C . LYS A 1 81 ? -9.496 10.759 21.022 1.00 82.00 81 LYS A C 1
ATOM 675 O O . LYS A 1 81 ? -9.262 11.765 21.691 1.00 82.00 81 LYS A O 1
ATOM 680 N N . ILE A 1 82 ? -8.785 10.389 19.971 1.00 84.06 82 ILE A N 1
ATOM 681 C CA . ILE A 1 82 ? -7.580 11.080 19.517 1.00 84.06 82 ILE A CA 1
ATOM 682 C C . ILE A 1 82 ? -7.746 11.588 18.085 1.00 84.06 82 ILE A C 1
ATOM 684 O O . ILE A 1 82 ? -8.727 11.283 17.402 1.00 84.06 82 ILE A O 1
ATOM 688 N N . PHE A 1 83 ? -6.784 12.391 17.634 1.00 83.88 83 PHE A N 1
ATOM 689 C CA . PHE A 1 83 ? -6.704 12.760 16.226 1.00 83.88 83 PHE A CA 1
ATOM 690 C C . PHE A 1 83 ? -6.422 11.520 15.365 1.00 83.88 83 PHE A C 1
ATOM 692 O O . PHE A 1 83 ? -5.687 10.638 15.813 1.00 83.88 83 PHE A O 1
ATOM 699 N N . PRO A 1 84 ? -6.985 11.440 14.144 1.00 83.75 84 PRO A N 1
ATOM 700 C CA . PRO A 1 84 ? -6.736 10.310 13.263 1.00 83.75 84 PRO A CA 1
ATOM 701 C C . PRO A 1 84 ? -5.248 10.111 12.982 1.00 83.75 84 PRO A C 1
ATOM 703 O O . PRO A 1 84 ? -4.592 11.039 12.511 1.00 83.75 84 PRO A O 1
ATOM 706 N N . LEU A 1 85 ? -4.740 8.904 13.246 1.00 83.38 85 LEU A N 1
ATOM 707 C CA . LEU A 1 85 ? -3.353 8.542 12.926 1.00 83.38 85 LEU A CA 1
ATOM 708 C C . LEU A 1 85 ? -3.171 8.350 11.417 1.00 83.38 85 LEU A C 1
ATOM 710 O O . LEU A 1 85 ? -2.150 8.730 10.853 1.00 83.38 85 LEU A O 1
ATOM 714 N N . ASN A 1 86 ? -4.204 7.829 10.754 1.00 87.19 86 ASN A N 1
ATOM 715 C CA . ASN A 1 86 ? -4.243 7.661 9.311 1.00 87.19 86 ASN A CA 1
ATOM 716 C C . ASN A 1 86 ? -5.536 8.233 8.729 1.00 87.19 86 ASN A C 1
ATOM 718 O O . ASN A 1 86 ? -6.602 8.193 9.357 1.00 87.19 86 ASN A O 1
ATOM 722 N N . SER A 1 87 ? -5.447 8.711 7.485 1.00 89.38 87 SER A N 1
ATOM 723 C CA . SER A 1 87 ? -6.614 9.098 6.697 1.00 89.38 87 SER A CA 1
ATOM 724 C C . SER A 1 87 ? -7.580 7.921 6.590 1.00 89.38 87 SER A C 1
ATOM 726 O O . SER A 1 87 ? -7.173 6.790 6.319 1.00 89.38 87 SER A O 1
ATOM 728 N N . CYS A 1 88 ? -8.875 8.184 6.739 1.00 87.19 88 CYS A N 1
ATOM 729 C CA . CYS A 1 88 ? -9.906 7.184 6.506 1.00 87.19 88 CYS A CA 1
ATOM 730 C C . CYS A 1 88 ? -11.017 7.732 5.608 1.00 87.19 88 CYS A C 1
ATOM 732 O O . CYS A 1 88 ? -11.297 8.932 5.585 1.00 87.19 88 CYS A O 1
ATOM 734 N N . ARG A 1 89 ? -11.646 6.841 4.841 1.00 88.38 89 ARG A N 1
ATOM 735 C CA . ARG A 1 89 ? -12.818 7.137 4.011 1.00 88.38 89 ARG A CA 1
ATOM 736 C C . ARG A 1 89 ? -13.804 5.977 4.063 1.00 88.38 89 ARG A C 1
ATOM 738 O O . ARG A 1 89 ? -13.419 4.834 4.283 1.00 88.38 89 ARG A O 1
ATOM 745 N N . SER A 1 90 ? -15.079 6.262 3.831 1.00 80.50 90 SER A N 1
ATOM 746 C CA . SER A 1 90 ? -16.109 5.232 3.675 1.00 80.50 90 SER A CA 1
ATOM 747 C C . SER A 1 90 ? -16.344 4.966 2.190 1.00 80.50 90 SER A C 1
ATOM 749 O O . SER A 1 90 ? -16.562 5.907 1.426 1.00 80.50 90 SER A O 1
ATOM 751 N N . ASN A 1 91 ? -16.311 3.697 1.778 1.00 75.62 91 ASN A N 1
ATOM 752 C CA . ASN A 1 91 ? -16.724 3.271 0.441 1.00 75.62 91 ASN A CA 1
ATOM 753 C C . ASN A 1 91 ? -17.991 2.411 0.545 1.00 75.62 91 ASN A C 1
ATOM 755 O O . ASN A 1 91 ? -17.932 1.183 0.468 1.00 75.62 91 ASN A O 1
ATOM 759 N N . GLY A 1 92 ? -19.130 3.060 0.802 1.00 69.12 92 GLY A N 1
ATOM 760 C CA . GLY A 1 92 ? -20.425 2.400 0.984 1.00 69.12 92 GLY A CA 1
ATOM 761 C C . GLY A 1 92 ? -20.463 1.534 2.245 1.00 69.12 92 GLY A C 1
ATOM 762 O O . GLY A 1 92 ? -20.855 2.013 3.305 1.00 69.12 92 GLY A O 1
ATOM 763 N N . ASN A 1 93 ? -20.035 0.274 2.124 1.00 65.62 93 ASN A N 1
ATOM 764 C CA . ASN A 1 93 ? -20.138 -0.746 3.174 1.00 65.62 93 ASN A CA 1
ATOM 765 C C . ASN A 1 93 ? -18.841 -0.969 3.970 1.00 65.62 93 ASN A C 1
ATOM 767 O O . ASN A 1 93 ? -18.885 -1.625 5.007 1.00 65.62 93 ASN A O 1
ATOM 771 N N . HIS A 1 94 ? -17.701 -0.441 3.510 1.00 75.94 94 HIS A N 1
ATOM 772 C CA . HIS A 1 94 ? -16.390 -0.727 4.108 1.00 75.94 94 HIS A CA 1
ATOM 773 C C . HIS A 1 94 ? -15.660 0.546 4.530 1.00 75.94 94 HIS A C 1
ATOM 775 O O . HIS A 1 94 ? -15.777 1.592 3.875 1.00 75.94 94 HIS A O 1
ATOM 781 N N . LEU A 1 95 ? -14.880 0.448 5.612 1.00 84.81 95 LEU A N 1
ATOM 782 C CA . LEU A 1 95 ? -13.936 1.500 5.978 1.00 84.81 95 LEU A CA 1
ATOM 783 C C . LEU A 1 95 ? -12.693 1.278 5.141 1.00 84.81 95 LEU A C 1
ATOM 785 O O . LEU A 1 95 ? -12.191 0.160 5.070 1.00 84.81 95 LEU A O 1
ATOM 789 N N . GLN A 1 96 ? -12.186 2.338 4.535 1.00 90.31 96 GLN A N 1
ATOM 790 C CA . GLN A 1 96 ? -10.867 2.326 3.940 1.00 90.31 96 GLN A CA 1
ATOM 791 C C . GLN A 1 96 ? -9.942 3.200 4.763 1.00 90.31 96 GLN A C 1
ATOM 793 O O . GLN A 1 96 ? -10.248 4.366 5.006 1.00 90.31 96 GLN A O 1
ATOM 798 N N . ILE A 1 97 ? -8.821 2.627 5.181 1.00 89.81 97 ILE A N 1
ATOM 799 C CA . ILE A 1 97 ? -7.779 3.323 5.928 1.00 89.81 97 ILE A CA 1
ATOM 800 C C . ILE A 1 97 ? -6.548 3.390 5.039 1.00 89.81 97 ILE A C 1
ATOM 802 O O . ILE A 1 97 ? -6.155 2.401 4.422 1.00 89.81 97 ILE A O 1
ATOM 806 N N . GLU A 1 98 ? -5.974 4.577 4.933 1.00 92.94 98 GLU A N 1
ATOM 807 C CA . GLU A 1 98 ? -4.724 4.778 4.225 1.00 92.94 98 GLU A CA 1
ATOM 808 C C . GLU A 1 98 ? -3.570 4.209 5.049 1.00 92.94 98 GLU A C 1
ATOM 810 O O . GLU A 1 98 ? -3.382 4.592 6.200 1.00 92.94 98 GLU A O 1
ATOM 815 N N . SER A 1 99 ? -2.767 3.321 4.473 1.00 92.00 99 SER A N 1
ATOM 816 C CA . SER A 1 99 ? -1.567 2.821 5.140 1.00 92.00 99 SER A CA 1
ATOM 817 C C . SER A 1 99 ? -0.499 2.404 4.134 1.00 92.00 99 SER A C 1
ATOM 819 O O . SER A 1 99 ? -0.744 2.326 2.924 1.00 92.00 99 SER A O 1
ATOM 821 N N . THR A 1 100 ? 0.698 2.142 4.645 1.00 94.12 100 THR A N 1
ATOM 822 C CA . THR A 1 100 ? 1.844 1.714 3.853 1.00 94.12 100 THR A CA 1
ATOM 823 C C . THR A 1 100 ? 1.869 0.192 3.758 1.00 94.12 100 THR A C 1
ATOM 825 O O . THR A 1 100 ? 1.753 -0.512 4.761 1.00 94.12 100 THR A O 1
ATOM 828 N N . CYS A 1 101 ? 1.998 -0.320 2.537 1.00 95.00 101 CYS A N 1
ATOM 829 C CA . CYS A 1 101 ? 2.046 -1.743 2.224 1.00 95.00 101 CYS A CA 1
ATOM 830 C C . CYS A 1 101 ? 3.351 -2.102 1.507 1.00 95.00 101 CYS A C 1
ATOM 832 O O . CYS A 1 101 ? 3.779 -1.382 0.605 1.00 95.00 101 CYS A O 1
ATOM 834 N N . VAL A 1 102 ? 3.938 -3.249 1.845 1.00 95.44 102 VAL A N 1
ATOM 835 C CA . VAL A 1 102 ? 5.097 -3.840 1.163 1.00 95.44 102 VAL A CA 1
ATOM 836 C C . VAL A 1 102 ? 4.696 -5.195 0.592 1.00 95.44 102 VAL A C 1
ATOM 838 O O . VAL A 1 102 ? 4.037 -5.994 1.259 1.00 95.44 102 VAL A O 1
ATOM 841 N N . PHE A 1 103 ? 5.082 -5.466 -0.651 1.00 94.25 103 PHE A N 1
ATOM 842 C CA . PHE A 1 103 ? 4.746 -6.710 -1.345 1.00 94.25 103 PHE A CA 1
ATOM 843 C C . PHE A 1 103 ? 5.941 -7.655 -1.355 1.00 94.25 103 PHE A C 1
ATOM 845 O O . PHE A 1 103 ? 7.069 -7.236 -1.624 1.00 94.25 103 PHE A O 1
ATOM 852 N N . SER A 1 104 ? 5.693 -8.937 -1.087 1.00 91.69 104 SER A N 1
ATOM 853 C CA . SER A 1 104 ? 6.762 -9.928 -1.053 1.00 91.69 104 SER A CA 1
ATOM 854 C C . SER A 1 104 ? 7.179 -10.366 -2.459 1.00 91.69 104 SER A C 1
ATOM 856 O O . SER A 1 104 ? 6.344 -10.449 -3.372 1.00 91.69 104 SER A O 1
ATOM 858 N N . PRO A 1 105 ? 8.434 -10.808 -2.628 1.00 87.38 105 PRO A N 1
ATOM 859 C CA . PRO A 1 105 ? 8.810 -11.656 -3.750 1.00 87.38 105 PRO A CA 1
ATOM 860 C C . PRO A 1 105 ? 7.966 -12.942 -3.772 1.00 87.38 105 PRO A C 1
ATOM 862 O O . PRO A 1 105 ? 7.572 -13.457 -2.719 1.00 87.38 105 PRO A O 1
ATOM 865 N N . SER A 1 106 ? 7.707 -13.499 -4.961 1.00 75.38 106 SER A N 1
ATOM 866 C CA . SER A 1 106 ? 6.789 -14.639 -5.127 1.00 75.38 106 SER A CA 1
ATOM 867 C C . SER A 1 106 ? 7.169 -15.897 -4.342 1.00 75.38 106 SER A C 1
ATOM 869 O O . SER A 1 106 ? 6.287 -16.648 -3.956 1.00 75.38 106 SER A O 1
ATOM 871 N N . ALA A 1 107 ? 8.451 -16.103 -4.040 1.00 67.81 107 ALA A N 1
ATOM 872 C CA . ALA A 1 107 ? 8.963 -17.330 -3.425 1.00 67.81 107 ALA A CA 1
ATOM 873 C C . ALA A 1 107 ? 8.893 -17.375 -1.881 1.00 67.81 107 ALA A C 1
ATOM 875 O O . ALA A 1 107 ? 9.447 -18.289 -1.276 1.00 67.81 107 ALA A O 1
ATOM 876 N N . ARG A 1 108 ? 8.281 -16.383 -1.219 1.00 76.00 108 ARG A N 1
ATOM 877 C CA . ARG A 1 108 ? 8.399 -16.194 0.243 1.00 76.00 108 ARG A CA 1
ATOM 878 C C . ARG A 1 108 ? 7.163 -16.612 1.055 1.00 76.00 108 ARG A C 1
ATOM 880 O O . ARG A 1 108 ? 7.097 -16.299 2.235 1.00 76.00 108 ARG A O 1
ATOM 887 N N . GLY A 1 109 ? 6.181 -17.297 0.460 1.00 77.75 109 GLY A N 1
ATOM 888 C CA . GLY A 1 109 ? 4.998 -17.799 1.187 1.00 77.75 109 GLY A CA 1
ATOM 889 C C . GLY A 1 109 ? 3.964 -16.733 1.584 1.00 77.75 109 GLY A C 1
ATOM 890 O O . GLY A 1 109 ? 3.050 -17.021 2.348 1.00 77.75 109 GLY A O 1
ATOM 891 N N . TRP A 1 110 ? 4.095 -15.518 1.050 1.00 85.12 110 TRP A N 1
ATOM 892 C CA . TRP A 1 110 ? 3.125 -14.417 1.147 1.00 85.12 110 TRP A CA 1
ATOM 893 C C . TRP A 1 110 ? 2.381 -14.256 -0.185 1.00 85.12 110 TRP A C 1
ATOM 895 O O . TRP A 1 110 ? 2.218 -13.168 -0.739 1.00 85.12 110 TRP A O 1
ATOM 905 N N . GLU A 1 111 ? 2.004 -15.387 -0.781 1.00 83.44 111 GLU A N 1
ATOM 906 C CA . GLU A 1 111 ? 1.287 -15.378 -2.047 1.00 83.44 111 GLU A CA 1
ATOM 907 C C . GLU A 1 111 ? -0.088 -14.738 -1.862 1.00 83.44 111 GLU A C 1
ATOM 909 O O . GLU A 1 111 ? -0.887 -15.202 -1.057 1.00 83.44 111 GLU A O 1
ATOM 914 N N . ASN A 1 112 ? -0.357 -13.672 -2.623 1.00 89.19 112 ASN A N 1
ATOM 915 C CA . ASN A 1 112 ? -1.608 -12.903 -2.554 1.00 89.19 112 ASN A CA 1
ATOM 916 C C . ASN A 1 112 ? -1.823 -12.202 -1.201 1.00 89.19 112 ASN A C 1
ATOM 918 O O . ASN A 1 112 ? -2.949 -11.895 -0.822 1.00 89.19 112 ASN A O 1
ATOM 922 N N . GLU A 1 113 ? -0.734 -11.917 -0.488 1.00 93.12 113 GLU A N 1
ATOM 923 C CA . GLU A 1 113 ? -0.734 -11.109 0.725 1.00 93.12 113 GLU A CA 1
ATOM 924 C C . GLU A 1 113 ? 0.321 -9.999 0.606 1.00 93.12 113 GLU A C 1
ATOM 926 O O . GLU A 1 113 ? 1.357 -10.166 -0.042 1.00 93.12 113 GLU A O 1
ATOM 931 N N . CYS A 1 114 ? 0.077 -8.859 1.243 1.00 94.12 114 CYS A N 1
ATOM 932 C CA . CYS A 1 114 ? 1.089 -7.837 1.485 1.00 94.12 114 CYS A CA 1
ATOM 933 C C . CYS A 1 114 ? 1.228 -7.571 2.985 1.00 94.12 114 CYS A C 1
ATOM 935 O O . CYS A 1 114 ? 0.326 -7.865 3.775 1.00 94.12 114 CYS A O 1
ATOM 937 N N . TYR A 1 115 ? 2.381 -7.033 3.370 1.00 93.38 115 TYR A N 1
ATOM 938 C CA . TYR A 1 115 ? 2.636 -6.591 4.731 1.00 93.38 115 TYR A CA 1
ATOM 939 C C . TYR A 1 115 ? 2.226 -5.130 4.886 1.00 93.38 115 TYR A C 1
ATOM 941 O O . TYR A 1 115 ? 2.615 -4.300 4.073 1.00 93.38 115 TYR A O 1
ATOM 949 N N . CYS A 1 116 ? 1.461 -4.824 5.923 1.00 90.00 116 CYS A N 1
ATOM 950 C CA . CYS A 1 116 ? 1.090 -3.480 6.334 1.00 90.00 116 CYS A CA 1
ATOM 951 C C . CYS A 1 116 ? 1.443 -3.317 7.809 1.00 90.00 116 CYS A C 1
ATOM 953 O O . CYS A 1 116 ? 1.161 -4.213 8.600 1.00 90.00 116 CYS A O 1
ATOM 955 N N . GLU A 1 117 ? 2.013 -2.178 8.183 1.00 82.00 117 GLU A N 1
ATOM 956 C CA . GLU A 1 117 ? 2.362 -1.871 9.574 1.00 82.00 117 GLU A CA 1
ATOM 957 C C . GLU A 1 117 ? 1.147 -1.996 10.509 1.00 82.00 117 GLU A C 1
ATOM 959 O O . GLU A 1 117 ? 1.201 -2.676 11.531 1.00 82.00 117 GLU A O 1
ATOM 964 N N . LEU A 1 118 ? 0.009 -1.427 10.098 1.00 80.44 118 LEU A N 1
ATOM 965 C CA . LEU A 1 118 ? -1.197 -1.351 10.922 1.00 80.44 118 LEU A CA 1
ATOM 966 C C . LEU A 1 118 ? -1.927 -2.697 11.063 1.00 80.44 118 LEU A C 1
ATOM 968 O O . LEU A 1 118 ? -2.496 -2.992 12.110 1.00 80.44 118 LEU A O 1
ATOM 972 N N . PHE A 1 119 ? -1.941 -3.517 10.008 1.00 81.06 119 PHE A N 1
ATOM 973 C CA . PHE A 1 119 ? -2.770 -4.733 9.948 1.00 81.06 119 PHE A CA 1
ATOM 974 C C . PHE A 1 119 ? -1.970 -6.035 9.865 1.00 81.06 119 PHE A C 1
ATOM 976 O O . PHE A 1 119 ? -2.528 -7.132 9.915 1.00 81.06 119 PHE A O 1
ATOM 983 N N . GLY A 1 120 ? -0.651 -5.952 9.719 1.00 86.50 120 GLY A N 1
ATOM 984 C CA . GLY A 1 120 ? 0.191 -7.097 9.426 1.00 86.50 120 GLY A CA 1
ATOM 985 C C . GLY A 1 120 ? -0.118 -7.686 8.054 1.00 86.50 120 GLY A C 1
ATOM 986 O O . GLY A 1 120 ? 0.364 -7.191 7.044 1.00 86.50 120 GLY A O 1
ATOM 987 N N . LYS A 1 121 ? -0.872 -8.788 8.018 1.00 89.44 121 LYS A N 1
ATOM 988 C CA . LYS A 1 121 ? -1.212 -9.490 6.772 1.00 89.44 121 LYS A CA 1
ATOM 989 C C . LYS A 1 121 ? -2.456 -8.878 6.144 1.00 89.44 121 LYS A C 1
ATOM 991 O O . LYS A 1 121 ? -3.527 -8.911 6.741 1.00 89.44 121 LYS A O 1
ATOM 996 N N . VAL A 1 122 ? -2.319 -8.388 4.919 1.00 91.62 122 VAL A N 1
ATOM 997 C CA . VAL A 1 122 ? -3.423 -7.840 4.125 1.00 91.62 122 VAL A CA 1
ATOM 998 C C . VAL A 1 122 ? -3.595 -8.694 2.883 1.00 91.62 122 VAL A C 1
ATOM 1000 O O . VAL A 1 122 ? -2.629 -8.939 2.163 1.00 91.62 122 VAL A O 1
ATOM 1003 N N . ARG A 1 123 ? -4.819 -9.155 2.624 1.00 93.06 123 ARG A N 1
ATOM 1004 C CA . ARG A 1 123 ? -5.129 -9.945 1.430 1.00 93.06 123 ARG A CA 1
ATOM 1005 C C . ARG A 1 123 ? -5.085 -9.064 0.192 1.00 93.06 123 ARG A C 1
ATOM 1007 O O . ARG A 1 123 ? -5.553 -7.929 0.200 1.00 93.06 123 ARG A O 1
ATOM 1014 N N . VAL A 1 124 ? -4.544 -9.600 -0.887 1.00 93.75 124 VAL A N 1
ATOM 1015 C CA . VAL A 1 124 ? -4.403 -8.911 -2.164 1.00 93.75 124 VAL A CA 1
ATOM 1016 C C . VAL A 1 124 ? -4.993 -9.803 -3.233 1.00 93.75 124 VAL A C 1
ATOM 1018 O O . VAL A 1 124 ? -4.640 -10.974 -3.338 1.00 93.75 124 VAL A O 1
ATOM 1021 N N . ASP A 1 125 ? -5.859 -9.241 -4.063 1.00 91.19 125 ASP A N 1
ATOM 1022 C CA . ASP A 1 125 ? -6.310 -9.930 -5.262 1.00 91.19 125 ASP A CA 1
ATOM 1023 C C . ASP A 1 125 ? -5.086 -10.367 -6.115 1.00 91.19 125 ASP A C 1
ATOM 1025 O O . ASP A 1 125 ? -4.204 -9.542 -6.395 1.00 91.19 125 ASP A O 1
ATOM 1029 N N . PRO A 1 126 ? -4.981 -11.650 -6.521 1.00 88.12 126 PRO A N 1
ATOM 1030 C CA . PRO A 1 126 ? -3.794 -12.181 -7.211 1.00 88.12 126 PRO A CA 1
ATOM 1031 C C . PRO A 1 126 ? -3.437 -11.406 -8.478 1.00 88.12 126 PRO A C 1
ATOM 1033 O O . PRO A 1 126 ? -2.289 -11.307 -8.910 1.00 88.12 126 PRO A O 1
ATOM 1036 N N . GLU A 1 127 ? -4.469 -10.858 -9.087 1.00 86.94 127 GLU A N 1
ATOM 1037 C CA . GLU A 1 127 ? -4.445 -10.137 -10.324 1.00 86.94 127 GLU A CA 1
ATOM 1038 C C . GLU A 1 127 ? -3.879 -8.713 -10.099 1.00 86.94 127 GLU A C 1
ATOM 1040 O O . GLU A 1 127 ? -3.031 -8.257 -10.879 1.00 86.94 127 GLU A O 1
ATOM 1045 N N . LEU A 1 128 ? -4.280 -8.034 -9.017 1.00 90.00 128 LEU A N 1
ATOM 1046 C CA . LEU A 1 128 ? -3.703 -6.764 -8.552 1.00 90.00 128 LEU A CA 1
ATOM 1047 C C . LEU A 1 128 ? -2.256 -6.906 -8.076 1.00 90.00 128 LEU A C 1
ATOM 1049 O O . LEU A 1 128 ? -1.445 -6.018 -8.337 1.00 90.00 128 LEU A O 1
ATOM 1053 N N . ARG A 1 129 ? -1.900 -8.018 -7.427 1.00 90.00 129 ARG A N 1
ATOM 1054 C CA . ARG A 1 129 ? -0.540 -8.274 -6.919 1.00 90.00 129 ARG A CA 1
ATOM 1055 C C . ARG A 1 129 ? 0.536 -8.061 -7.987 1.00 90.00 129 ARG A C 1
ATOM 1057 O O . ARG A 1 129 ? 1.558 -7.436 -7.717 1.00 90.00 129 ARG A O 1
ATOM 1064 N N . ASN A 1 130 ? 0.290 -8.532 -9.210 1.00 88.94 130 ASN A N 1
ATOM 1065 C CA . ASN A 1 130 ? 1.251 -8.463 -10.317 1.00 88.94 130 ASN A CA 1
ATOM 1066 C C . ASN A 1 130 ? 1.585 -7.025 -10.758 1.00 88.94 130 ASN A C 1
ATOM 1068 O O . ASN A 1 130 ? 2.585 -6.797 -11.443 1.00 88.94 130 ASN A O 1
ATOM 1072 N N . CYS A 1 131 ? 0.777 -6.043 -10.353 1.00 92.25 131 CYS A N 1
ATOM 1073 C CA . CYS A 1 131 ? 1.023 -4.632 -10.625 1.00 92.25 131 CYS A CA 1
ATOM 1074 C C . CYS A 1 131 ? 2.155 -4.053 -9.773 1.00 92.25 131 CYS A C 1
ATOM 1076 O O . CYS A 1 131 ? 2.806 -3.101 -10.204 1.00 92.25 131 CYS A O 1
ATOM 1078 N N . PHE A 1 132 ? 2.417 -4.620 -8.597 1.00 94.31 132 PHE A N 1
ATOM 1079 C CA . PHE A 1 132 ? 3.383 -4.100 -7.632 1.00 94.31 132 PHE A CA 1
ATOM 1080 C C . PHE A 1 132 ? 4.769 -4.712 -7.854 1.00 94.31 132 PHE A C 1
ATOM 1082 O O . PHE A 1 132 ? 4.903 -5.843 -8.320 1.00 94.31 132 PHE A O 1
ATOM 1089 N N . LEU A 1 133 ? 5.814 -3.927 -7.609 1.00 94.94 133 LEU A N 1
ATOM 1090 C CA . LEU A 1 133 ? 7.188 -4.405 -7.498 1.00 94.94 133 LEU A CA 1
ATOM 1091 C C . LEU A 1 133 ? 7.380 -4.925 -6.072 1.00 94.94 133 LEU A C 1
ATOM 1093 O O . LEU A 1 133 ? 6.911 -4.312 -5.116 1.00 94.94 133 LEU A O 1
ATOM 1097 N N . ALA A 1 134 ? 8.051 -6.063 -5.931 1.00 93.94 134 ALA A N 1
ATOM 1098 C CA . ALA A 1 134 ? 8.399 -6.580 -4.614 1.00 93.94 134 ALA A CA 1
ATOM 1099 C C . ALA A 1 134 ? 9.420 -5.671 -3.912 1.00 93.94 134 ALA A C 1
ATOM 1101 O O . ALA A 1 134 ? 10.205 -4.994 -4.578 1.00 93.94 134 ALA A O 1
ATOM 1102 N N . ASP A 1 135 ? 9.417 -5.698 -2.578 1.00 94.00 135 ASP A N 1
ATOM 1103 C CA . ASP A 1 135 ? 10.356 -4.955 -1.720 1.00 94.00 135 ASP A CA 1
ATOM 1104 C C . ASP A 1 135 ? 10.368 -3.437 -1.984 1.00 94.00 135 ASP A C 1
ATOM 1106 O O . ASP A 1 135 ? 11.399 -2.766 -1.927 1.00 94.00 135 ASP A O 1
ATOM 1110 N N . VAL A 1 136 ? 9.188 -2.896 -2.282 1.00 95.12 136 VAL A N 1
ATOM 1111 C CA . VAL A 1 136 ? 8.910 -1.462 -2.378 1.00 95.12 136 VAL A CA 1
ATOM 1112 C C . VAL A 1 136 ? 7.719 -1.154 -1.478 1.00 95.12 136 VAL A C 1
ATOM 1114 O O . VAL A 1 136 ? 6.751 -1.918 -1.445 1.00 95.12 136 VAL A O 1
ATOM 1117 N N . ALA A 1 137 ? 7.795 -0.048 -0.742 1.00 96.06 137 ALA A N 1
ATOM 1118 C CA . ALA A 1 137 ? 6.696 0.440 0.077 1.00 96.06 137 ALA A CA 1
ATOM 1119 C C . ALA A 1 137 ? 5.756 1.340 -0.738 1.00 96.06 137 ALA A C 1
ATOM 1121 O O . ALA A 1 137 ? 6.193 2.240 -1.463 1.00 96.06 137 ALA A O 1
ATOM 1122 N N . TYR A 1 138 ? 4.456 1.111 -0.585 1.00 96.50 138 TYR A N 1
ATOM 1123 C CA . TYR A 1 138 ? 3.385 1.788 -1.309 1.00 96.50 138 TYR A CA 1
ATOM 1124 C C . TYR A 1 138 ? 2.364 2.359 -0.345 1.00 96.50 138 TYR A C 1
ATOM 1126 O O . TYR A 1 138 ? 1.978 1.686 0.603 1.00 96.50 138 TYR A O 1
ATOM 1134 N N . ARG A 1 139 ? 1.858 3.555 -0.633 1.00 95.75 139 ARG A N 1
ATOM 1135 C CA . ARG A 1 139 ? 0.656 4.077 0.013 1.00 95.75 139 ARG A CA 1
ATOM 1136 C C . ARG A 1 139 ? -0.565 3.467 -0.656 1.00 95.75 139 ARG A C 1
ATOM 1138 O O . ARG A 1 139 ? -0.732 3.569 -1.875 1.00 95.75 139 ARG A O 1
ATOM 1145 N N . CYS A 1 140 ? -1.421 2.851 0.145 1.00 95.12 140 CYS A N 1
ATOM 1146 C CA . CYS A 1 140 ? -2.601 2.142 -0.321 1.00 95.12 140 CYS A CA 1
ATOM 1147 C C . CYS A 1 140 ? -3.809 2.450 0.565 1.00 95.12 140 CYS A C 1
ATOM 1149 O O . CYS A 1 140 ? -3.686 2.647 1.772 1.00 95.12 140 CYS A O 1
ATOM 1151 N N . TRP A 1 141 ? -4.996 2.417 -0.030 1.00 94.38 141 TRP A N 1
ATOM 1152 C CA . TRP A 1 141 ? -6.244 2.274 0.708 1.00 94.38 141 TRP A CA 1
ATOM 1153 C C . TRP A 1 141 ? -6.444 0.807 1.061 1.00 94.38 141 TRP A C 1
ATOM 1155 O O . TRP A 1 141 ? -6.469 -0.042 0.171 1.00 94.38 141 TRP A O 1
ATOM 1165 N N . ILE A 1 142 ? -6.626 0.519 2.344 1.00 92.06 142 ILE A N 1
ATOM 1166 C CA . ILE A 1 142 ? -6.885 -0.823 2.859 1.00 92.06 142 ILE A CA 1
ATOM 1167 C C . ILE A 1 142 ? -8.336 -0.891 3.298 1.00 92.06 142 ILE A C 1
ATOM 1169 O O . ILE A 1 142 ? -8.764 -0.116 4.150 1.00 92.06 142 ILE A O 1
ATOM 1173 N N . SER A 1 143 ? -9.086 -1.805 2.696 1.00 90.31 143 SER A N 1
ATOM 1174 C CA . SER A 1 143 ? -10.480 -2.060 3.025 1.00 90.31 143 SER A CA 1
ATOM 1175 C C . SER A 1 143 ? -10.560 -2.966 4.243 1.00 90.31 143 SER A C 1
ATOM 1177 O O . SER A 1 143 ? -9.939 -4.028 4.294 1.00 90.31 143 SER A O 1
ATOM 1179 N N . VAL A 1 144 ? -11.357 -2.534 5.209 1.00 84.31 144 VAL A N 1
ATOM 1180 C CA . VAL A 1 144 ? -11.603 -3.249 6.447 1.00 84.31 144 VAL A CA 1
ATOM 1181 C C . VAL A 1 144 ? -13.080 -3.601 6.531 1.00 84.31 144 VAL A C 1
ATOM 1183 O O . VAL A 1 144 ? -13.952 -2.732 6.443 1.00 84.31 144 VAL A O 1
ATOM 1186 N N . GLU A 1 145 ? -13.351 -4.886 6.730 1.00 79.94 145 GLU A N 1
ATOM 1187 C CA . GLU A 1 145 ? -14.689 -5.423 6.924 1.00 79.94 145 GLU A CA 1
ATOM 1188 C C . GLU A 1 145 ? -14.724 -6.320 8.159 1.00 79.94 145 GLU A C 1
ATOM 1190 O O . GLU A 1 145 ? -13.903 -7.220 8.333 1.00 79.94 145 GLU A O 1
ATOM 1195 N N . VAL A 1 146 ? -15.717 -6.105 9.015 1.00 72.62 146 VAL A N 1
ATOM 1196 C CA . VAL A 1 146 ? -15.969 -6.995 10.147 1.00 72.62 146 VAL A CA 1
ATOM 1197 C C . VAL A 1 146 ? -16.919 -8.090 9.695 1.00 72.62 146 VAL A C 1
ATOM 1199 O O . VAL A 1 146 ? -18.073 -7.844 9.354 1.00 72.62 146 VAL A O 1
ATOM 1202 N N . THR A 1 147 ? -16.410 -9.316 9.680 1.00 66.44 147 THR A N 1
ATOM 1203 C CA . THR A 1 147 ? -17.146 -10.515 9.288 1.00 66.44 147 THR A CA 1
ATOM 1204 C C . THR A 1 147 ? -17.500 -11.300 10.544 1.00 66.44 147 THR A C 1
ATOM 1206 O O . THR A 1 147 ? -16.622 -11.620 11.336 1.00 66.44 147 THR A O 1
ATOM 1209 N N . ARG A 1 148 ? -18.773 -11.658 10.753 1.00 58.62 148 ARG A N 1
ATOM 1210 C CA . ARG A 1 148 ? -19.246 -12.329 11.990 1.00 58.62 148 ARG A CA 1
ATOM 1211 C C . ARG A 1 148 ? -18.778 -11.605 13.277 1.00 58.62 148 ARG A C 1
ATOM 1213 O O . ARG A 1 148 ? -18.173 -10.544 13.247 1.00 58.62 148 ARG A O 1
ATOM 1220 N N . ILE A 1 149 ? -19.127 -12.143 14.439 1.00 56.19 149 ILE A N 1
ATOM 1221 C CA . ILE A 1 149 ? -19.028 -11.434 15.727 1.00 56.19 149 ILE A CA 1
ATOM 1222 C C . ILE A 1 149 ? -17.564 -11.195 16.179 1.00 56.19 149 ILE A C 1
ATOM 1224 O O . ILE A 1 149 ? -17.328 -10.483 17.143 1.00 56.19 149 ILE A O 1
ATOM 1228 N N . SER A 1 150 ? -16.556 -11.739 15.488 1.00 55.00 150 SER A N 1
ATOM 1229 C CA . SER A 1 150 ? -15.157 -11.627 15.929 1.00 55.00 150 SER A CA 1
ATOM 1230 C C . SER A 1 150 ? -14.089 -11.748 14.846 1.00 55.00 150 SER A C 1
ATOM 1232 O O . SER A 1 150 ? -12.903 -11.752 15.171 1.00 55.00 150 SER A O 1
ATOM 1234 N N . SER A 1 151 ? -14.467 -11.871 13.572 1.00 66.50 151 SER A N 1
ATOM 1235 C CA . SER A 1 151 ? -13.491 -11.983 12.490 1.00 66.50 151 SER A CA 1
ATOM 1236 C C . SER A 1 151 ? -13.430 -10.714 11.663 1.00 66.50 151 SER A C 1
ATOM 1238 O O . SER A 1 151 ? -14.381 -9.952 11.516 1.00 66.50 151 SER A O 1
ATOM 1240 N N . LEU A 1 152 ? -12.254 -10.484 11.118 1.00 75.06 152 LEU A N 1
ATOM 1241 C CA . LEU A 1 152 ? -11.913 -9.267 10.433 1.00 75.06 152 LEU A CA 1
ATOM 1242 C C . LEU A 1 152 ? -11.313 -9.649 9.091 1.00 75.06 152 LEU A C 1
ATOM 1244 O O . LEU A 1 152 ? -10.382 -10.452 9.023 1.00 75.06 152 LEU A O 1
ATOM 1248 N N . ASN A 1 153 ? -11.878 -9.093 8.034 1.00 81.56 153 ASN A N 1
ATOM 1249 C CA . ASN A 1 153 ? -11.345 -9.209 6.699 1.00 81.56 153 ASN A CA 1
ATOM 1250 C C . ASN A 1 153 ? -10.616 -7.910 6.351 1.00 81.56 153 ASN A C 1
ATOM 1252 O O . ASN A 1 153 ? -11.196 -6.825 6.428 1.00 81.56 153 ASN A O 1
ATOM 1256 N N . VAL A 1 154 ? -9.338 -8.037 6.001 1.00 87.69 154 VAL A N 1
ATOM 1257 C CA . VAL A 1 154 ? -8.484 -6.915 5.611 1.00 87.69 154 VAL A CA 1
ATOM 1258 C C . VAL A 1 154 ? -7.964 -7.186 4.213 1.00 87.69 154 VAL A C 1
ATOM 1260 O O . VAL A 1 154 ? -7.224 -8.147 3.986 1.00 87.69 154 VAL A O 1
ATOM 1263 N N . GLU A 1 155 ? -8.363 -6.332 3.282 1.00 92.62 155 GLU A N 1
ATOM 1264 C CA . GLU A 1 155 ? -8.080 -6.482 1.860 1.00 92.62 155 GLU A CA 1
ATOM 1265 C C . GLU A 1 155 ? -7.512 -5.190 1.282 1.00 92.62 155 GLU A C 1
ATOM 1267 O O . GLU A 1 155 ? -7.908 -4.082 1.650 1.00 92.62 155 GLU A O 1
ATOM 1272 N N . LEU A 1 156 ? -6.588 -5.322 0.337 1.00 93.75 156 LEU A N 1
ATOM 1273 C CA . LEU A 1 156 ? -6.082 -4.194 -0.425 1.00 93.75 156 LEU A CA 1
ATOM 1274 C C . LEU A 1 156 ? -7.223 -3.593 -1.256 1.00 93.75 156 LEU A C 1
ATOM 1276 O O . LEU A 1 156 ? -7.801 -4.260 -2.109 1.00 93.75 156 LEU A O 1
ATOM 1280 N N . GLY A 1 157 ? -7.528 -2.320 -1.022 1.00 91.25 157 GLY A N 1
ATOM 1281 C CA . GLY A 1 157 ? -8.541 -1.585 -1.768 1.00 91.25 157 GLY A CA 1
ATOM 1282 C C . GLY A 1 157 ? -7.981 -0.953 -3.038 1.00 91.25 157 GLY A C 1
ATOM 1283 O O . GLY A 1 157 ? -8.396 -1.290 -4.143 1.00 91.25 157 GLY A O 1
ATOM 1284 N N . GLU A 1 158 ? -7.061 0.001 -2.895 1.00 92.38 158 GLU A N 1
ATOM 1285 C CA . GLU A 1 158 ? -6.590 0.811 -4.025 1.00 92.38 158 GLU A CA 1
ATOM 1286 C C . GLU A 1 158 ? -5.149 1.301 -3.821 1.00 92.38 158 GLU A C 1
ATOM 1288 O O . GLU A 1 158 ? -4.768 1.689 -2.720 1.00 92.38 158 GLU A O 1
ATOM 1293 N N . TYR A 1 159 ? -4.360 1.327 -4.898 1.00 93.81 159 TYR A N 1
ATOM 1294 C CA . TYR A 1 159 ? -3.052 1.991 -4.939 1.00 93.81 159 TYR A CA 1
ATOM 1295 C C . TYR A 1 159 ? -3.203 3.520 -4.938 1.00 93.81 159 TYR A C 1
ATOM 1297 O O . TYR A 1 159 ? -3.970 4.057 -5.737 1.00 93.81 159 TYR A O 1
ATOM 1305 N N . ILE A 1 160 ? -2.422 4.216 -4.109 1.00 94.06 160 ILE A N 1
ATOM 1306 C CA . ILE A 1 160 ? -2.359 5.684 -4.079 1.00 94.06 160 ILE A CA 1
ATOM 1307 C C . ILE A 1 160 ? -1.080 6.157 -4.768 1.00 94.06 160 ILE A C 1
ATOM 1309 O O . ILE A 1 160 ? -1.145 6.780 -5.828 1.00 94.06 160 ILE A O 1
ATOM 1313 N N . ASP A 1 161 ? 0.073 5.853 -4.168 1.00 94.62 161 ASP A N 1
ATOM 1314 C CA . ASP A 1 161 ? 1.388 6.238 -4.680 1.00 94.62 161 ASP A CA 1
ATOM 1315 C C . ASP A 1 161 ? 2.502 5.329 -4.126 1.00 94.62 161 ASP A C 1
ATOM 1317 O O . ASP A 1 161 ? 2.274 4.518 -3.226 1.00 94.62 161 ASP A O 1
ATOM 1321 N N . VAL A 1 162 ? 3.726 5.464 -4.635 1.00 94.94 162 VAL A N 1
ATOM 1322 C CA . VAL A 1 162 ? 4.921 4.922 -3.971 1.00 94.94 162 VAL A CA 1
ATOM 1323 C C . VAL A 1 162 ? 5.182 5.723 -2.696 1.00 94.94 162 VAL A C 1
ATOM 1325 O O . VAL A 1 162 ? 5.150 6.950 -2.717 1.00 94.94 162 VAL A O 1
ATOM 1328 N N . SER A 1 163 ? 5.431 5.036 -1.580 1.00 93.44 163 SER A N 1
ATOM 1329 C CA . SER A 1 163 ? 5.698 5.692 -0.297 1.00 93.44 163 SER A CA 1
ATOM 1330 C C . SER A 1 163 ? 7.006 6.487 -0.350 1.00 93.44 163 SER A C 1
ATOM 1332 O O . SER A 1 163 ? 8.003 6.019 -0.904 1.00 93.44 163 SER A O 1
ATOM 1334 N N . GLU A 1 164 ? 7.031 7.674 0.251 1.00 89.44 164 GLU A N 1
ATOM 1335 C CA . GLU A 1 164 ? 8.282 8.416 0.466 1.00 89.44 164 GLU A CA 1
ATOM 1336 C C . GLU A 1 164 ? 9.163 7.694 1.495 1.00 89.44 164 GLU A C 1
ATOM 1338 O O . GLU A 1 164 ? 10.381 7.604 1.335 1.00 89.44 164 GLU A O 1
ATOM 1343 N N . GLU A 1 165 ? 8.529 7.088 2.500 1.00 87.81 165 GLU A N 1
ATOM 1344 C CA . GLU A 1 165 ? 9.178 6.294 3.535 1.00 87.81 165 GLU A CA 1
ATOM 1345 C C . GLU A 1 165 ? 9.280 4.830 3.099 1.00 87.81 165 GLU A C 1
ATOM 1347 O O . GLU A 1 165 ? 8.275 4.133 2.936 1.00 87.81 165 GLU A O 1
ATOM 1352 N N . GLN A 1 166 ? 10.513 4.360 2.905 1.00 91.75 166 GLN A N 1
ATOM 1353 C CA . GLN A 1 166 ? 10.820 2.982 2.503 1.00 91.75 166 GLN A CA 1
ATOM 1354 C C . GLN A 1 166 ? 11.329 2.119 3.673 1.00 91.75 166 GLN A C 1
ATOM 1356 O O . GLN A 1 166 ? 11.639 0.949 3.475 1.00 91.75 166 GLN A O 1
ATOM 1361 N N . ASN A 1 167 ? 11.386 2.662 4.896 1.00 88.88 167 ASN A N 1
ATOM 1362 C CA . ASN A 1 167 ? 11.912 1.962 6.077 1.00 88.88 167 ASN A CA 1
ATOM 1363 C C . ASN A 1 167 ? 11.122 0.688 6.407 1.00 88.88 167 ASN A C 1
ATOM 1365 O O . ASN A 1 167 ? 11.722 -0.325 6.761 1.00 88.88 167 ASN A O 1
ATOM 1369 N N . LEU A 1 168 ? 9.803 0.703 6.173 1.00 89.88 168 LEU A N 1
ATOM 1370 C CA . LEU A 1 168 ? 8.922 -0.451 6.377 1.00 89.88 168 LEU A CA 1
ATOM 1371 C C . LEU A 1 168 ? 9.343 -1.679 5.550 1.00 89.88 168 LEU A C 1
ATOM 1373 O O . LEU A 1 168 ? 9.020 -2.810 5.904 1.00 89.88 168 LEU A O 1
ATOM 1377 N N . VAL A 1 169 ? 10.084 -1.488 4.450 1.00 92.56 169 VAL A N 1
ATOM 1378 C CA . VAL A 1 169 ? 10.618 -2.605 3.660 1.00 92.56 169 VAL A CA 1
ATOM 1379 C C . VAL A 1 169 ? 11.585 -3.454 4.492 1.00 92.56 169 VAL A C 1
ATOM 1381 O O . VAL A 1 169 ? 11.578 -4.676 4.354 1.00 92.56 169 VAL A O 1
ATOM 1384 N N . ASN A 1 170 ? 12.365 -2.841 5.386 1.00 89.94 170 ASN A N 1
ATOM 1385 C CA . ASN A 1 170 ? 13.311 -3.554 6.251 1.00 89.94 170 ASN A CA 1
ATOM 1386 C C . ASN A 1 170 ? 12.596 -4.333 7.366 1.00 89.94 170 ASN A C 1
ATOM 1388 O O . ASN A 1 170 ? 13.079 -5.375 7.796 1.00 89.94 170 ASN A O 1
ATOM 1392 N N . GLU A 1 171 ? 11.428 -3.852 7.794 1.00 88.19 171 GLU A N 1
ATOM 1393 C CA . GLU A 1 171 ? 10.569 -4.484 8.807 1.00 88.19 171 GLU A CA 1
ATOM 1394 C C . GLU A 1 171 ? 9.655 -5.571 8.222 1.00 88.19 171 GLU A C 1
ATOM 1396 O O . GLU A 1 171 ? 8.909 -6.241 8.941 1.00 88.19 171 GLU A O 1
ATOM 1401 N N . ALA A 1 172 ? 9.668 -5.747 6.897 1.00 90.75 172 ALA A N 1
ATOM 1402 C CA . ALA A 1 172 ? 8.869 -6.774 6.260 1.00 90.75 172 ALA A CA 1
ATOM 1403 C C . ALA A 1 172 ? 9.342 -8.166 6.730 1.00 90.75 172 ALA A C 1
ATOM 1405 O O . ALA A 1 172 ? 10.540 -8.462 6.665 1.00 90.75 172 ALA A O 1
ATOM 1406 N N . PRO A 1 173 ? 8.431 -9.081 7.120 1.00 90.19 173 PRO A N 1
ATOM 1407 C CA . PRO A 1 173 ? 8.815 -10.355 7.738 1.00 90.19 173 PRO A CA 1
ATOM 1408 C C . PRO A 1 173 ? 9.757 -11.238 6.908 1.00 90.19 173 PRO A C 1
ATOM 1410 O O . PRO A 1 173 ? 10.478 -12.059 7.464 1.00 90.19 173 PRO A O 1
ATOM 1413 N N . TRP A 1 174 ? 9.755 -11.099 5.579 1.00 90.88 174 TRP A N 1
ATOM 1414 C CA . TRP A 1 174 ? 10.639 -11.854 4.683 1.00 90.88 174 TRP A CA 1
ATOM 1415 C C . TRP A 1 174 ? 12.024 -11.219 4.477 1.00 90.88 174 TRP A C 1
ATOM 1417 O O . TRP A 1 174 ? 12.877 -11.863 3.862 1.00 90.88 174 TRP A O 1
ATOM 1427 N N . ASN A 1 175 ? 12.249 -9.999 4.975 1.00 90.50 175 ASN A N 1
ATOM 1428 C CA . ASN A 1 175 ? 13.498 -9.248 4.824 1.00 90.50 175 ASN A CA 1
ATOM 1429 C C . ASN A 1 175 ? 14.388 -9.277 6.078 1.00 90.50 175 ASN A C 1
ATOM 1431 O O . ASN A 1 175 ? 15.574 -8.991 5.962 1.00 90.50 175 ASN A O 1
ATOM 1435 N N . HIS A 1 176 ? 13.876 -9.698 7.241 1.00 84.25 176 HIS A N 1
ATOM 1436 C CA . HIS A 1 176 ? 14.634 -9.733 8.506 1.00 84.25 176 HIS A CA 1
ATOM 1437 C C . HIS A 1 176 ? 15.946 -10.536 8.452 1.00 84.25 176 HIS A C 1
ATOM 1439 O O . HIS A 1 176 ? 16.906 -10.201 9.139 1.00 84.25 176 HIS A O 1
ATOM 1445 N N . GLU A 1 177 ? 15.988 -11.602 7.653 1.00 80.94 177 GLU A N 1
ATOM 1446 C CA . GLU A 1 177 ? 17.166 -12.472 7.507 1.00 80.94 177 GLU A CA 1
ATOM 1447 C C . GLU A 1 177 ? 17.966 -12.177 6.228 1.00 80.94 177 GLU A C 1
ATOM 1449 O O . GLU A 1 177 ? 18.954 -12.852 5.936 1.00 80.94 177 GLU A O 1
ATOM 1454 N N . ASP A 1 178 ? 17.535 -11.203 5.422 1.00 83.88 178 ASP A N 1
ATOM 1455 C CA . ASP A 1 178 ? 18.172 -10.890 4.150 1.00 83.88 178 ASP A CA 1
ATOM 1456 C C . ASP A 1 178 ? 19.208 -9.767 4.343 1.00 83.88 178 ASP A C 1
ATOM 1458 O O . ASP A 1 178 ? 18.839 -8.631 4.654 1.00 83.88 178 ASP A O 1
ATOM 1462 N N . PRO A 1 179 ? 20.510 -10.034 4.120 1.00 82.50 179 PRO A N 1
ATOM 1463 C CA . PRO A 1 179 ? 21.578 -9.068 4.379 1.00 82.50 179 PRO A CA 1
ATOM 1464 C C . PRO A 1 179 ? 21.466 -7.795 3.534 1.00 82.50 179 PRO A C 1
ATOM 1466 O O . PRO A 1 179 ? 22.082 -6.790 3.874 1.00 82.50 179 PRO A O 1
ATOM 1469 N N . ARG A 1 180 ? 20.672 -7.800 2.453 1.00 85.56 180 ARG A N 1
ATOM 1470 C CA . ARG A 1 180 ? 20.396 -6.598 1.649 1.00 85.56 180 ARG A CA 1
ATOM 1471 C C . ARG A 1 180 ? 19.582 -5.547 2.408 1.00 85.56 180 ARG A C 1
ATOM 1473 O O . ARG A 1 180 ? 19.607 -4.386 2.011 1.00 85.56 180 ARG A O 1
ATOM 1480 N N . PHE A 1 181 ? 18.869 -5.957 3.454 1.00 83.06 181 PHE A N 1
ATOM 1481 C CA . PHE A 1 181 ? 17.979 -5.117 4.260 1.00 83.06 181 PHE A CA 1
ATOM 1482 C C . PHE A 1 181 ? 18.462 -4.960 5.709 1.00 83.06 181 PHE A C 1
ATOM 1484 O O . PHE A 1 181 ? 17.853 -4.229 6.487 1.00 83.06 181 PHE A O 1
ATOM 1491 N N . VAL A 1 182 ? 19.572 -5.608 6.076 1.00 71.56 182 VAL A N 1
ATOM 1492 C CA . VAL A 1 182 ? 20.196 -5.435 7.389 1.00 71.56 182 VAL A CA 1
ATOM 1493 C C . VAL A 1 182 ? 20.926 -4.098 7.408 1.00 71.56 182 VAL A C 1
ATOM 1495 O O . VAL A 1 182 ? 21.984 -3.933 6.798 1.00 71.56 182 VAL A O 1
ATOM 1498 N N . THR A 1 183 ? 20.371 -3.132 8.134 1.00 56.59 183 THR A N 1
ATOM 1499 C CA . THR A 1 183 ? 21.057 -1.877 8.435 1.00 56.59 183 THR A CA 1
ATOM 1500 C C . THR A 1 183 ? 22.249 -2.192 9.336 1.00 56.59 183 THR A C 1
ATOM 1502 O O . THR A 1 183 ? 22.088 -2.410 10.536 1.00 56.59 183 THR A O 1
ATOM 1505 N N . ILE A 1 184 ? 23.460 -2.241 8.776 1.00 48.25 184 ILE A N 1
ATOM 1506 C CA . ILE A 1 184 ? 24.680 -2.226 9.585 1.00 48.25 184 ILE A CA 1
ATOM 1507 C C . ILE A 1 184 ? 24.731 -0.838 10.221 1.00 48.25 184 ILE A C 1
ATOM 1509 O O . ILE A 1 184 ? 25.143 0.134 9.590 1.00 48.25 184 ILE A O 1
ATOM 1513 N N . VAL A 1 185 ? 24.265 -0.732 11.464 1.00 44.31 185 VAL A N 1
ATOM 1514 C CA . VAL A 1 185 ? 24.595 0.407 12.314 1.00 44.31 185 VAL A CA 1
ATOM 1515 C C . VAL A 1 185 ? 26.095 0.296 12.538 1.00 44.31 185 VAL A C 1
ATOM 1517 O O . VAL A 1 185 ? 26.548 -0.506 13.348 1.00 44.31 185 VAL A O 1
ATOM 1520 N N . SER A 1 186 ? 26.883 1.046 11.771 1.00 37.41 186 SER A N 1
ATOM 1521 C CA . SER A 1 1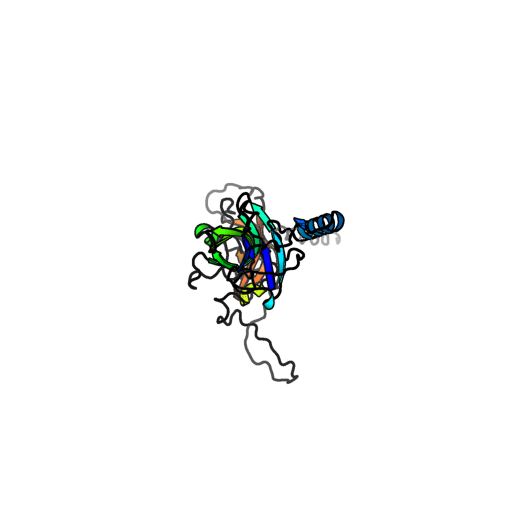86 ? 28.283 1.284 12.097 1.00 37.41 186 SER A CA 1
ATOM 1522 C C . SER A 1 186 ? 28.318 2.167 13.346 1.00 37.41 186 SER A C 1
ATOM 1524 O O . SER A 1 186 ? 28.542 3.373 13.276 1.00 37.41 186 SER A O 1
ATOM 1526 N N . SER A 1 187 ? 28.012 1.580 14.499 1.00 44.09 187 SER A N 1
ATOM 1527 C CA . SER A 1 187 ? 28.556 2.051 15.760 1.00 44.09 187 SER A CA 1
ATOM 1528 C C . SER A 1 187 ? 30.035 1.711 15.702 1.00 44.09 187 SER A C 1
ATOM 1530 O O . SER A 1 187 ? 30.372 0.539 15.812 1.00 44.09 187 SER A O 1
ATOM 1532 N N . ASP A 1 188 ? 30.847 2.695 15.326 1.00 39.44 188 ASP A N 1
ATOM 1533 C CA . ASP A 1 188 ? 32.223 2.912 15.786 1.00 39.44 188 ASP A CA 1
ATOM 1534 C C . ASP A 1 188 ? 32.835 4.006 14.907 1.00 39.44 188 ASP A C 1
ATOM 1536 O O . ASP A 1 188 ? 33.550 3.758 13.938 1.00 39.44 188 ASP A O 1
ATOM 1540 N N . THR A 1 189 ? 32.544 5.258 15.263 1.00 40.06 189 THR A N 1
ATOM 1541 C CA . THR A 1 189 ? 33.469 6.358 14.980 1.00 40.06 189 THR A CA 1
ATOM 1542 C C . THR A 1 189 ? 34.518 6.359 16.088 1.00 40.06 189 THR A C 1
ATOM 1544 O O . THR A 1 189 ? 34.580 7.286 16.889 1.00 40.06 189 THR A O 1
ATOM 1547 N N . ASP A 1 190 ? 35.299 5.283 16.169 1.00 41.81 190 ASP A N 1
ATOM 1548 C CA . ASP A 1 190 ? 36.603 5.336 16.814 1.00 41.81 190 ASP A CA 1
ATOM 1549 C C . ASP A 1 190 ? 37.629 5.516 15.698 1.00 41.81 190 ASP A C 1
ATOM 1551 O O . ASP A 1 190 ? 37.850 4.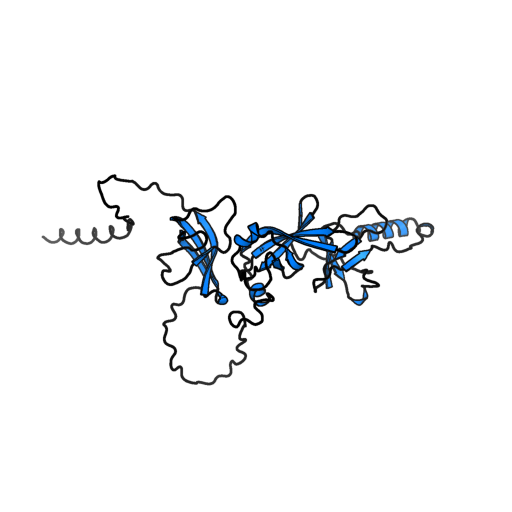655 14.844 1.00 41.81 190 ASP A O 1
ATOM 1555 N N . GLU A 1 191 ? 38.185 6.721 15.687 1.00 47.38 191 GLU A N 1
ATOM 1556 C CA . GLU A 1 191 ? 39.354 7.144 14.933 1.00 47.38 191 GLU A CA 1
ATOM 1557 C C . GLU A 1 191 ? 40.451 6.070 15.009 1.00 47.38 191 GLU A C 1
ATOM 1559 O O . GLU A 1 191 ? 41.200 5.986 15.984 1.00 47.38 191 GLU A O 1
ATOM 1564 N N . SER A 1 192 ? 40.588 5.241 13.974 1.00 39.75 192 SER A N 1
ATOM 1565 C CA . SER A 1 192 ? 41.845 4.538 13.746 1.00 39.75 192 SER A CA 1
ATOM 1566 C C . SER A 1 192 ? 42.119 4.387 12.254 1.00 39.75 192 SER A C 1
ATOM 1568 O O . SER A 1 192 ? 41.470 3.641 11.520 1.00 39.75 192 SER A O 1
ATOM 1570 N N . ASP A 1 193 ? 43.110 5.158 11.814 1.00 45.31 193 ASP A N 1
ATOM 1571 C CA . ASP A 1 193 ? 43.798 5.028 10.539 1.00 45.31 193 ASP A CA 1
ATOM 1572 C C . ASP A 1 193 ? 44.177 3.566 10.284 1.00 45.31 193 ASP A C 1
ATOM 1574 O O . ASP A 1 193 ? 45.034 2.992 10.959 1.00 45.31 193 ASP A O 1
ATOM 1578 N N . SER A 1 194 ? 43.571 2.951 9.270 1.00 40.19 194 SER A N 1
ATOM 1579 C CA . SER A 1 194 ? 44.028 1.676 8.718 1.00 40.19 194 SER A CA 1
ATOM 1580 C C . SER A 1 194 ? 43.681 1.575 7.233 1.00 40.19 194 SER A C 1
ATOM 1582 O O . SER A 1 194 ? 42.646 1.054 6.840 1.00 40.19 194 SER A O 1
ATOM 1584 N N . ASN A 1 195 ? 44.593 2.117 6.420 1.00 32.25 195 ASN A N 1
ATOM 1585 C CA . ASN A 1 195 ? 44.880 1.838 5.005 1.00 32.25 195 ASN A CA 1
ATOM 1586 C C . ASN A 1 195 ? 43.784 1.165 4.136 1.00 32.25 195 ASN A C 1
ATOM 1588 O O . ASN A 1 195 ? 43.546 -0.039 4.266 1.00 32.25 195 ASN A O 1
ATOM 1592 N N . PRO A 1 196 ? 43.269 1.844 3.090 1.00 40.69 196 PRO A N 1
ATOM 1593 C CA . PRO A 1 196 ? 42.407 1.216 2.102 1.00 40.69 196 PRO A CA 1
ATOM 1594 C C . PRO A 1 196 ? 43.268 0.483 1.065 1.00 40.69 196 PRO A C 1
ATOM 1596 O O . PRO A 1 196 ? 43.859 1.089 0.170 1.00 40.69 196 PRO A O 1
ATOM 1599 N N . LYS A 1 197 ? 43.332 -0.849 1.143 1.00 41.78 197 LYS A N 1
ATOM 1600 C CA . LYS A 1 197 ? 43.751 -1.671 0.001 1.00 41.78 197 LYS A CA 1
ATOM 1601 C C . LYS A 1 197 ? 42.585 -2.512 -0.504 1.00 41.78 197 LYS A C 1
ATOM 1603 O O . LYS A 1 197 ? 42.225 -3.515 0.089 1.00 41.78 197 LYS A O 1
ATOM 1608 N N . GLN A 1 198 ? 42.113 -2.089 -1.677 1.00 35.97 198 GLN A N 1
ATOM 1609 C CA . GLN A 1 198 ? 41.500 -2.893 -2.734 1.00 35.97 198 GLN A CA 1
ATOM 1610 C C . GLN A 1 198 ? 40.152 -3.560 -2.437 1.00 35.97 198 GLN A C 1
ATOM 1612 O O . GLN A 1 198 ? 40.083 -4.742 -2.127 1.00 35.97 198 GLN A O 1
ATOM 1617 N N . ILE A 1 199 ? 39.081 -2.859 -2.818 1.00 37.00 199 ILE A N 1
ATOM 1618 C CA . ILE A 1 199 ? 38.174 -3.403 -3.836 1.00 37.00 199 ILE A CA 1
ATOM 1619 C C . ILE A 1 199 ? 38.059 -2.348 -4.935 1.00 37.00 199 ILE A C 1
ATOM 1621 O O . ILE A 1 199 ? 37.598 -1.231 -4.714 1.00 37.00 199 ILE A O 1
ATOM 1625 N N . SER A 1 200 ? 38.548 -2.688 -6.124 1.00 36.75 200 SER A N 1
ATOM 1626 C CA . SER A 1 200 ? 38.357 -1.882 -7.319 1.00 36.75 200 SER A CA 1
ATOM 1627 C C . SER A 1 200 ? 36.893 -1.934 -7.747 1.00 36.75 200 SER A C 1
ATOM 1629 O O . SER A 1 200 ? 36.417 -2.961 -8.222 1.00 36.75 200 SER A O 1
ATOM 1631 N N . SER A 1 201 ? 36.196 -0.816 -7.657 1.00 35.56 201 SER A N 1
ATOM 1632 C CA . SER A 1 201 ? 35.368 -0.325 -8.756 1.00 35.56 201 SER A CA 1
ATOM 1633 C C . SER A 1 201 ? 35.091 1.143 -8.478 1.00 35.56 201 SER A C 1
ATOM 1635 O O . SER A 1 201 ? 34.812 1.533 -7.349 1.00 35.56 201 SER A O 1
ATOM 1637 N N . VAL A 1 202 ? 35.290 1.970 -9.498 1.00 36.22 202 VAL A N 1
ATOM 1638 C CA . VAL A 1 202 ? 34.965 3.396 -9.490 1.00 36.22 202 VAL A CA 1
ATOM 1639 C C . VAL A 1 202 ? 33.571 3.561 -8.878 1.00 36.22 202 VAL A C 1
ATOM 1641 O O . VAL A 1 202 ? 32.648 2.921 -9.388 1.00 36.22 202 VAL A O 1
ATOM 1644 N N . PRO A 1 203 ? 33.365 4.374 -7.826 1.00 43.62 203 PRO A N 1
ATOM 1645 C CA . PRO A 1 203 ? 32.014 4.703 -7.433 1.00 43.62 203 PRO A CA 1
ATOM 1646 C C . PRO A 1 203 ? 31.492 5.608 -8.542 1.00 43.62 203 PRO A C 1
ATOM 1648 O O . PRO A 1 203 ? 31.716 6.818 -8.541 1.00 43.62 203 PRO A O 1
ATOM 1651 N N . VAL A 1 204 ? 30.828 5.022 -9.538 1.00 50.16 204 VAL A N 1
ATOM 1652 C CA . VAL A 1 204 ? 29.857 5.782 -10.310 1.00 50.16 204 VAL A CA 1
ATOM 1653 C C . VAL A 1 204 ? 28.806 6.156 -9.278 1.00 50.16 204 VAL A C 1
ATOM 1655 O O . VAL A 1 204 ? 27.967 5.347 -8.891 1.00 50.16 204 VAL A O 1
ATOM 1658 N N . SER A 1 205 ? 28.979 7.343 -8.704 1.00 68.00 205 SER A N 1
ATOM 1659 C CA . SER A 1 205 ? 28.112 7.897 -7.677 1.00 68.00 205 SER A CA 1
ATOM 1660 C C . SER A 1 205 ? 26.798 8.257 -8.354 1.00 68.00 205 SER A C 1
ATOM 1662 O O . SER A 1 205 ? 26.569 9.401 -8.747 1.00 68.00 205 SER A O 1
ATOM 1664 N N . PHE A 1 206 ? 25.959 7.249 -8.553 1.00 73.25 206 PHE A N 1
ATOM 1665 C CA . PHE A 1 206 ? 24.592 7.432 -8.991 1.00 73.25 206 PHE A CA 1
ATOM 1666 C C . PHE A 1 206 ? 23.855 8.212 -7.897 1.00 73.25 206 PHE A C 1
ATOM 1668 O O . PHE A 1 206 ? 23.880 7.796 -6.735 1.00 73.25 206 PHE A O 1
ATOM 1675 N N . PRO A 1 207 ? 23.241 9.363 -8.217 1.00 89.19 207 PRO A N 1
ATOM 1676 C CA . PRO A 1 207 ? 22.504 10.127 -7.222 1.00 89.19 207 PRO A CA 1
ATOM 1677 C C . PRO A 1 207 ? 21.340 9.290 -6.688 1.00 89.19 207 PRO A C 1
ATOM 1679 O O . PRO A 1 207 ? 20.693 8.565 -7.447 1.00 89.19 207 PRO A O 1
ATOM 1682 N N . TYR A 1 208 ? 21.056 9.407 -5.390 1.00 89.69 208 TYR A N 1
ATOM 1683 C CA . TYR A 1 208 ? 19.965 8.653 -4.773 1.00 89.69 208 TYR A CA 1
ATOM 1684 C C . TYR A 1 208 ? 18.619 8.944 -5.447 1.00 89.69 208 TYR A C 1
ATOM 1686 O O . TYR A 1 208 ? 17.842 8.021 -5.647 1.00 89.69 208 TYR A O 1
ATOM 1694 N N . GLU A 1 209 ? 18.361 10.180 -5.876 1.00 93.06 209 GLU A N 1
ATOM 1695 C CA . GLU A 1 209 ? 17.157 10.535 -6.631 1.00 93.06 209 GLU A CA 1
ATOM 1696 C C . GLU A 1 209 ? 17.501 11.123 -7.996 1.00 93.06 209 GLU A C 1
ATOM 1698 O O . GLU A 1 209 ? 18.465 11.875 -8.155 1.00 93.06 209 GLU A O 1
ATOM 1703 N N . ILE A 1 210 ? 16.678 10.786 -8.985 1.00 94.50 210 ILE A N 1
ATOM 1704 C CA . ILE A 1 210 ? 16.726 11.340 -10.334 1.00 94.50 210 ILE A CA 1
ATOM 1705 C C . ILE A 1 210 ? 15.344 11.863 -10.708 1.00 94.50 210 ILE A C 1
ATOM 1707 O O . ILE A 1 210 ? 14.329 11.200 -10.487 1.00 94.50 210 ILE A O 1
ATOM 1711 N N . CYS A 1 211 ? 15.301 13.060 -11.289 1.00 94.56 211 CYS A N 1
ATOM 1712 C CA . CYS A 1 211 ? 14.061 13.781 -11.561 1.00 94.56 211 CYS A CA 1
ATOM 1713 C C . CYS A 1 211 ? 14.001 14.227 -13.020 1.00 94.56 211 CYS A C 1
ATOM 1715 O O . CYS A 1 211 ? 14.965 14.762 -13.563 1.00 94.56 211 CYS A O 1
ATOM 1717 N N . GLY A 1 212 ? 12.847 14.037 -13.657 1.00 93.69 212 GLY A N 1
ATOM 1718 C CA . GLY A 1 212 ? 12.594 14.502 -15.016 1.00 93.69 212 GLY A CA 1
ATOM 1719 C C . GLY A 1 212 ? 13.414 13.787 -16.093 1.00 93.69 212 GLY A C 1
ATOM 1720 O O . GLY A 1 212 ? 13.555 14.330 -17.192 1.00 93.69 212 GLY A O 1
ATOM 1721 N N . VAL A 1 213 ? 13.922 12.587 -15.811 1.00 95.25 213 VAL A N 1
ATOM 1722 C CA . VAL A 1 213 ? 14.755 11.805 -16.733 1.00 95.25 213 VAL A CA 1
ATOM 1723 C C . VAL A 1 213 ? 13.893 11.205 -17.834 1.00 95.25 213 VAL A C 1
ATOM 1725 O O . VAL A 1 213 ? 12.763 10.780 -17.596 1.00 95.25 213 VAL A O 1
ATOM 1728 N N . GLN A 1 214 ? 14.415 11.176 -19.060 1.00 95.50 214 GLN A N 1
ATOM 1729 C CA . GLN A 1 214 ? 13.742 10.531 -20.183 1.00 95.50 214 GLN A CA 1
ATOM 1730 C C . GLN A 1 214 ? 14.198 9.082 -20.340 1.00 95.50 214 GLN A C 1
ATOM 1732 O O . GLN A 1 214 ? 15.378 8.757 -20.185 1.00 95.50 214 GLN A O 1
ATOM 1737 N N . GLY A 1 215 ? 13.259 8.217 -20.702 1.00 94.75 215 GLY A N 1
ATOM 1738 C CA . GLY A 1 215 ? 13.542 6.825 -21.015 1.00 94.75 215 GLY A CA 1
ATOM 1739 C C . GLY A 1 215 ? 12.531 6.217 -21.971 1.00 94.75 215 GLY A C 1
ATOM 1740 O O . GLY A 1 215 ? 11.502 6.814 -22.298 1.00 94.75 215 GLY A O 1
ATOM 1741 N N . VAL A 1 216 ? 12.848 5.015 -22.432 1.00 94.31 216 VAL A N 1
ATOM 1742 C CA . VAL A 1 216 ? 11.991 4.193 -23.282 1.00 94.31 216 VAL A CA 1
ATOM 1743 C C . VAL A 1 216 ? 11.593 2.957 -22.500 1.00 94.31 216 VAL A C 1
ATOM 1745 O O . VAL A 1 216 ? 12.443 2.256 -21.956 1.00 94.31 216 VAL A O 1
ATOM 1748 N N . LEU A 1 217 ? 10.296 2.681 -22.454 1.00 93.31 217 LEU A N 1
ATOM 1749 C CA . LEU A 1 217 ? 9.781 1.463 -21.852 1.00 93.31 217 LEU A CA 1
ATOM 1750 C C . LEU A 1 217 ? 10.189 0.263 -22.726 1.00 93.31 217 LEU A C 1
ATOM 1752 O O . LEU A 1 217 ? 9.735 0.160 -23.862 1.00 93.31 217 LEU A O 1
ATOM 1756 N N . VAL A 1 218 ? 11.058 -0.624 -22.235 1.00 92.75 218 VAL A N 1
ATOM 1757 C CA . VAL A 1 218 ? 11.577 -1.782 -23.004 1.00 92.75 218 VAL A CA 1
ATOM 1758 C C . VAL A 1 218 ? 10.826 -3.082 -22.711 1.00 92.75 218 VAL A C 1
ATOM 1760 O O . VAL A 1 218 ? 10.905 -4.039 -23.471 1.00 92.75 218 VAL A O 1
ATOM 1763 N N . SER A 1 219 ? 10.066 -3.111 -21.621 1.00 91.38 219 SER A N 1
ATOM 1764 C CA . SER A 1 219 ? 9.130 -4.179 -21.243 1.00 91.38 219 SER A CA 1
ATOM 1765 C C . SER A 1 219 ? 8.041 -3.568 -20.362 1.00 91.38 219 SER A C 1
ATOM 1767 O O . SER A 1 219 ? 8.126 -2.389 -20.049 1.00 91.38 219 SER A O 1
ATOM 1769 N N . GLU A 1 220 ? 7.055 -4.334 -19.898 1.00 89.44 220 GLU A N 1
ATOM 1770 C CA . GLU A 1 220 ? 5.973 -3.798 -19.049 1.00 89.44 220 GLU A CA 1
ATOM 1771 C C . GLU A 1 220 ? 6.458 -3.031 -17.809 1.00 89.44 220 GLU A C 1
ATOM 1773 O O . GLU A 1 220 ? 5.758 -2.142 -17.327 1.00 89.44 220 GLU A O 1
ATOM 1778 N N . ARG A 1 221 ? 7.657 -3.357 -17.308 1.00 92.88 221 ARG A N 1
ATOM 1779 C CA . ARG A 1 221 ? 8.231 -2.758 -16.100 1.00 92.88 221 ARG A CA 1
ATOM 1780 C C . ARG A 1 221 ? 9.568 -2.060 -16.323 1.00 92.88 221 ARG A C 1
ATOM 1782 O O . ARG A 1 221 ? 9.831 -1.053 -15.676 1.00 92.88 221 ARG A O 1
ATOM 1789 N N . ASN A 1 222 ? 10.425 -2.584 -17.195 1.00 95.38 222 ASN A N 1
ATOM 1790 C CA . ASN A 1 222 ? 11.785 -2.064 -17.340 1.00 95.38 222 ASN A CA 1
ATOM 1791 C C . ASN A 1 222 ? 11.842 -0.869 -18.290 1.00 95.38 222 ASN A C 1
ATOM 1793 O O . ASN A 1 222 ? 11.221 -0.874 -19.358 1.00 95.38 222 ASN A O 1
ATOM 1797 N N . VAL A 1 223 ? 12.658 0.113 -17.923 1.00 96.25 223 VAL A N 1
ATOM 1798 C CA . VAL A 1 223 ? 12.890 1.345 -18.672 1.00 96.25 223 VAL A CA 1
ATOM 1799 C C . VAL A 1 223 ? 14.371 1.449 -19.002 1.00 96.25 223 VAL A C 1
ATOM 1801 O O . VAL A 1 223 ? 15.227 1.236 -18.153 1.00 96.25 223 VAL A O 1
ATOM 1804 N N . TYR A 1 224 ? 14.672 1.794 -20.247 1.00 95.69 224 TYR A N 1
ATOM 1805 C CA . TYR A 1 224 ? 16.016 2.154 -20.672 1.00 95.69 224 TYR A CA 1
ATOM 1806 C C . TYR A 1 224 ? 16.162 3.675 -20.695 1.00 95.69 224 TYR A C 1
ATOM 1808 O O . TYR A 1 224 ? 15.307 4.365 -21.255 1.00 95.69 224 TYR A O 1
ATOM 1816 N N . SER A 1 225 ? 17.253 4.202 -20.143 1.00 94.75 225 SER A N 1
ATOM 1817 C CA . SER A 1 225 ? 17.632 5.609 -20.281 1.00 94.75 225 SER A CA 1
ATOM 1818 C C . SER A 1 225 ? 19.076 5.708 -20.752 1.00 94.75 225 SER A C 1
ATOM 1820 O O . SER A 1 225 ? 19.970 5.129 -20.147 1.00 94.75 225 SER A O 1
ATOM 1822 N N . SER A 1 226 ? 19.322 6.491 -21.803 1.00 92.00 226 SER A N 1
ATOM 1823 C CA . SER A 1 226 ? 20.681 6.738 -22.295 1.00 92.00 226 SER A CA 1
ATOM 1824 C C . SER A 1 226 ? 21.536 7.549 -21.317 1.00 92.00 226 SER A C 1
ATOM 18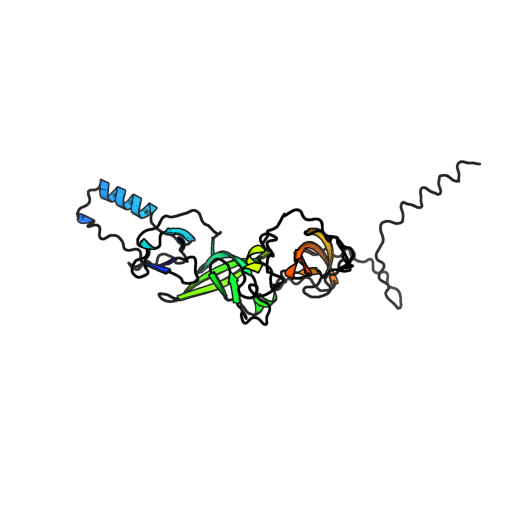26 O O . SER A 1 226 ? 22.753 7.531 -21.432 1.00 92.00 226 SER A O 1
ATOM 1828 N N . GLN A 1 227 ? 20.911 8.272 -20.379 1.00 91.31 227 GLN A N 1
ATOM 1829 C CA . GLN A 1 227 ? 21.614 9.007 -19.320 1.00 91.31 227 GLN A CA 1
ATOM 1830 C C . GLN A 1 227 ? 22.161 8.065 -18.238 1.00 91.31 227 GLN A C 1
ATOM 1832 O O . GLN A 1 227 ? 23.098 8.415 -17.531 1.00 91.31 227 GLN A O 1
ATOM 1837 N N . TYR A 1 228 ? 21.576 6.870 -18.128 1.00 91.75 228 TYR A N 1
ATOM 1838 C CA . TYR A 1 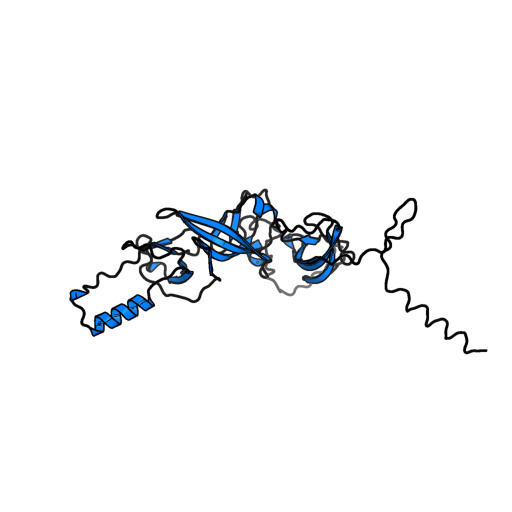228 ? 21.860 5.884 -17.093 1.00 91.75 228 TYR A CA 1
ATOM 1839 C C . TYR A 1 228 ? 21.936 4.477 -17.720 1.00 91.75 228 TYR A C 1
ATOM 1841 O O . TYR A 1 228 ? 21.088 3.631 -17.430 1.00 91.75 228 TYR A O 1
ATOM 1849 N N . PRO A 1 229 ? 22.904 4.224 -18.625 1.00 87.81 229 PRO A N 1
ATOM 1850 C CA . PRO A 1 229 ? 22.938 3.001 -19.432 1.00 87.81 229 PRO A CA 1
ATOM 1851 C C . PRO A 1 229 ? 23.301 1.746 -18.625 1.00 87.81 229 PRO A C 1
ATOM 1853 O O . PRO A 1 229 ? 22.881 0.649 -18.986 1.00 87.81 229 PRO A O 1
ATOM 1856 N N . ASP A 1 230 ? 24.044 1.911 -17.528 1.00 88.94 230 ASP A N 1
ATOM 1857 C CA . ASP A 1 230 ? 24.633 0.806 -16.759 1.00 88.94 230 ASP A CA 1
ATOM 1858 C C . ASP A 1 230 ? 23.797 0.383 -15.541 1.00 88.94 230 ASP A C 1
ATOM 1860 O O . ASP A 1 230 ? 24.209 -0.478 -14.764 1.00 88.94 230 ASP A O 1
ATOM 1864 N N . VAL A 1 231 ? 22.614 0.975 -15.350 1.00 90.50 231 VAL A N 1
ATOM 1865 C CA . VAL A 1 231 ? 21.744 0.699 -14.198 1.00 90.50 231 VAL A CA 1
ATOM 1866 C C . VAL A 1 231 ? 20.379 0.200 -14.635 1.00 90.50 231 VAL A C 1
ATOM 1868 O O . VAL A 1 231 ? 19.801 0.630 -15.634 1.00 90.50 231 VAL A O 1
ATOM 1871 N N . LYS A 1 232 ? 19.826 -0.716 -13.841 1.00 95.06 232 LYS A N 1
ATOM 1872 C CA . LYS A 1 232 ? 18.455 -1.184 -14.027 1.00 95.06 232 LYS A CA 1
ATOM 1873 C C . LYS A 1 232 ? 17.490 -0.104 -13.551 1.00 95.06 232 LYS A C 1
ATOM 1875 O O . LYS A 1 232 ? 17.655 0.428 -12.456 1.00 95.06 232 LYS A O 1
ATOM 1880 N N . ILE A 1 233 ? 16.470 0.180 -14.355 1.00 97.38 233 ILE A N 1
ATOM 1881 C CA . ILE A 1 233 ? 15.401 1.124 -14.024 1.00 97.38 233 ILE A CA 1
ATOM 1882 C C . ILE A 1 233 ? 14.065 0.405 -14.199 1.00 97.38 233 ILE A C 1
ATOM 1884 O O . ILE A 1 233 ? 13.779 -0.130 -15.275 1.00 97.38 233 ILE A O 1
ATOM 1888 N N . ALA A 1 234 ? 13.250 0.379 -13.149 1.00 97.00 234 ALA A N 1
ATOM 1889 C CA . ALA A 1 234 ? 12.002 -0.370 -13.110 1.00 97.00 234 ALA A CA 1
ATOM 1890 C C . ALA A 1 234 ? 10.836 0.488 -12.610 1.00 97.00 234 ALA A C 1
ATOM 1892 O O . ALA A 1 234 ? 10.967 1.272 -11.671 1.00 97.00 234 ALA A O 1
ATOM 1893 N N . LEU A 1 235 ? 9.664 0.305 -13.216 1.00 95.75 235 LEU A N 1
ATOM 1894 C CA . LEU A 1 235 ? 8.405 0.840 -12.710 1.00 95.75 235 LEU A CA 1
ATOM 1895 C C . LEU A 1 235 ? 8.035 0.153 -11.392 1.00 95.75 235 LEU A C 1
ATOM 1897 O O . LEU A 1 235 ? 7.928 -1.078 -11.332 1.00 95.75 235 LEU A O 1
ATOM 1901 N N . ALA A 1 236 ? 7.786 0.951 -10.351 1.00 95.62 236 ALA A N 1
ATOM 1902 C CA . ALA A 1 236 ? 7.267 0.437 -9.090 1.00 95.62 236 ALA A CA 1
ATOM 1903 C C . ALA A 1 236 ? 5.858 -0.142 -9.277 1.00 95.62 236 ALA A C 1
ATOM 1905 O O . ALA A 1 236 ? 5.571 -1.233 -8.796 1.00 95.62 236 ALA A O 1
ATOM 1906 N N . TYR A 1 237 ? 4.992 0.560 -10.009 1.00 94.00 237 TYR A N 1
ATOM 1907 C CA . TYR A 1 237 ? 3.599 0.172 -10.209 1.00 94.00 237 TYR A CA 1
ATOM 1908 C C . TYR A 1 237 ? 3.215 0.151 -11.695 1.00 94.00 237 TYR A C 1
ATOM 1910 O O . TYR A 1 237 ? 3.435 1.120 -12.427 1.00 94.00 237 TYR A O 1
ATOM 1918 N N . VAL A 1 238 ? 2.606 -0.951 -12.140 1.00 91.31 238 VAL A N 1
ATOM 1919 C CA . VAL A 1 238 ? 2.092 -1.130 -13.507 1.00 91.31 238 VAL A CA 1
ATOM 1920 C C . VAL A 1 238 ? 0.563 -1.074 -13.484 1.00 91.31 238 VAL A C 1
ATOM 1922 O O . VAL A 1 238 ? -0.111 -2.021 -13.081 1.00 91.31 238 VAL A O 1
ATOM 1925 N N . ARG A 1 239 ? -0.002 0.055 -13.926 1.00 84.50 239 ARG A N 1
ATOM 1926 C CA . ARG A 1 239 ? -1.446 0.330 -13.850 1.00 84.50 239 ARG A CA 1
ATOM 1927 C C . ARG A 1 239 ? -2.268 -0.579 -14.768 1.00 84.50 239 ARG A C 1
ATOM 1929 O O . ARG A 1 239 ? -2.032 -0.606 -15.973 1.00 84.50 239 ARG A O 1
ATOM 1936 N N . ARG A 1 240 ? -3.308 -1.214 -14.218 1.00 77.06 240 ARG A N 1
ATOM 1937 C CA . ARG A 1 240 ? -4.289 -2.017 -14.973 1.00 77.06 240 ARG A CA 1
ATOM 1938 C C . ARG A 1 240 ? -5.144 -1.173 -15.916 1.00 77.06 240 ARG A C 1
ATOM 1940 O O . ARG A 1 240 ? -5.564 -0.068 -15.573 1.00 77.06 240 ARG A O 1
ATOM 1947 N N . GLY A 1 241 ? -5.405 -1.699 -17.113 1.00 69.75 241 GLY A N 1
ATOM 1948 C CA . GLY A 1 241 ? -6.360 -1.147 -18.087 1.00 69.75 241 GLY A CA 1
ATOM 1949 C C . GLY A 1 241 ? -5.914 0.129 -18.816 1.00 69.75 241 GLY A C 1
ATOM 1950 O O . GLY A 1 241 ? -6.476 0.469 -19.853 1.00 69.75 241 GLY A O 1
ATOM 1951 N N . ARG A 1 242 ? -4.880 0.824 -18.326 1.00 71.62 242 ARG A N 1
ATOM 1952 C CA . ARG A 1 242 ? -4.222 1.962 -18.994 1.00 71.62 242 ARG A CA 1
ATOM 1953 C C . ARG A 1 242 ? -2.713 1.739 -19.052 1.00 71.62 242 ARG A C 1
ATOM 1955 O O . ARG A 1 242 ? -1.940 2.524 -18.505 1.00 71.62 242 ARG A O 1
ATOM 1962 N N . HIS A 1 243 ? -2.310 0.639 -19.681 1.00 75.12 243 HIS A N 1
ATOM 1963 C CA . HIS A 1 243 ? -0.900 0.303 -19.836 1.00 75.12 243 HIS A CA 1
ATOM 1964 C C . HIS A 1 243 ? -0.227 1.263 -20.816 1.00 75.12 243 HIS A C 1
ATOM 1966 O O . HIS A 1 243 ? -0.705 1.482 -21.930 1.00 75.12 243 HIS A O 1
ATOM 1972 N N . THR A 1 244 ? 0.908 1.817 -20.400 1.00 83.44 244 THR A N 1
ATOM 1973 C CA . THR A 1 244 ? 1.819 2.506 -21.312 1.00 83.44 244 THR A CA 1
ATOM 1974 C C . THR A 1 244 ? 2.462 1.443 -22.205 1.00 83.44 244 THR A C 1
ATOM 1976 O O . THR A 1 244 ? 3.078 0.521 -21.670 1.00 83.44 244 THR A O 1
ATOM 1979 N N . PRO A 1 245 ? 2.309 1.503 -23.539 1.00 86.62 245 PRO A N 1
ATOM 1980 C CA . PRO A 1 245 ? 2.787 0.430 -24.398 1.00 86.62 245 PRO A CA 1
ATOM 1981 C C . PRO A 1 245 ? 4.316 0.390 -24.426 1.00 86.62 245 PRO A C 1
ATOM 1983 O O . PRO A 1 245 ? 4.978 1.433 -24.379 1.00 86.62 245 PRO A O 1
ATOM 1986 N N . VAL A 1 246 ? 4.880 -0.811 -24.551 1.00 89.94 246 VAL A N 1
ATOM 1987 C CA . VAL A 1 246 ? 6.318 -1.006 -24.784 1.00 89.94 246 VAL A CA 1
ATOM 1988 C C . VAL A 1 246 ? 6.759 -0.203 -26.018 1.00 89.94 246 VAL A C 1
ATOM 1990 O O . VAL A 1 246 ? 6.032 -0.094 -27.005 1.00 89.94 246 VAL A O 1
ATOM 1993 N N . GLY A 1 247 ? 7.930 0.425 -25.939 1.00 88.19 247 GLY A N 1
ATOM 1994 C CA . GLY A 1 247 ? 8.454 1.376 -26.921 1.00 88.19 247 GLY A CA 1
ATOM 1995 C C . GLY A 1 247 ? 8.024 2.828 -26.689 1.00 88.19 247 GLY A C 1
ATOM 1996 O O . GLY A 1 247 ? 8.495 3.726 -27.389 1.00 88.19 247 GLY A O 1
ATOM 1997 N N . SER A 1 248 ? 7.156 3.098 -25.710 1.00 89.81 248 SER A N 1
ATOM 1998 C CA . SER A 1 248 ? 6.782 4.471 -25.352 1.00 89.81 248 SER A CA 1
ATOM 1999 C C . SER A 1 248 ? 7.941 5.230 -24.726 1.00 89.81 248 SER A C 1
ATOM 2001 O O . SER A 1 248 ? 8.664 4.704 -23.878 1.00 89.81 248 SER A O 1
ATOM 2003 N N . ARG A 1 249 ? 8.061 6.506 -25.101 1.00 92.69 249 ARG A N 1
ATOM 2004 C CA . ARG A 1 249 ? 8.925 7.463 -24.411 1.00 92.69 249 ARG A CA 1
ATOM 2005 C C . ARG A 1 249 ? 8.199 7.986 -23.186 1.00 92.69 249 ARG A C 1
ATOM 2007 O O . ARG A 1 249 ? 7.049 8.416 -23.276 1.00 92.69 249 ARG A O 1
ATOM 2014 N N . ILE A 1 250 ? 8.884 7.968 -22.058 1.00 94.31 250 ILE A N 1
ATOM 2015 C CA . ILE A 1 250 ? 8.376 8.478 -20.794 1.00 94.31 250 ILE A CA 1
ATOM 2016 C C . ILE A 1 250 ? 9.370 9.470 -20.204 1.00 94.31 250 ILE A C 1
ATOM 2018 O O . ILE A 1 250 ? 10.571 9.396 -20.463 1.00 94.31 250 ILE A O 1
ATOM 2022 N N . GLN A 1 251 ? 8.853 10.386 -19.396 1.00 96.06 251 GLN A N 1
ATOM 2023 C CA . GLN A 1 251 ? 9.650 11.177 -18.474 1.00 96.06 251 GLN A CA 1
ATOM 2024 C C . GLN A 1 251 ? 9.290 10.768 -17.051 1.00 96.06 251 GLN A C 1
ATOM 2026 O O . GLN A 1 251 ? 8.101 10.682 -16.742 1.00 96.06 251 GLN A O 1
ATOM 2031 N N . PHE A 1 252 ? 10.283 10.504 -16.209 1.00 95.94 252 PHE A N 1
ATOM 2032 C CA . PHE A 1 252 ? 10.072 9.881 -14.908 1.00 95.94 252 PHE A CA 1
ATOM 2033 C C . PHE A 1 252 ? 10.954 10.459 -13.801 1.00 95.94 252 PHE A C 1
ATOM 2035 O O . PHE A 1 252 ? 12.005 11.049 -14.060 1.00 95.94 252 PHE A O 1
ATOM 2042 N N . ASN A 1 253 ? 10.502 10.238 -12.567 1.00 96.56 253 ASN A N 1
ATOM 2043 C CA . ASN A 1 2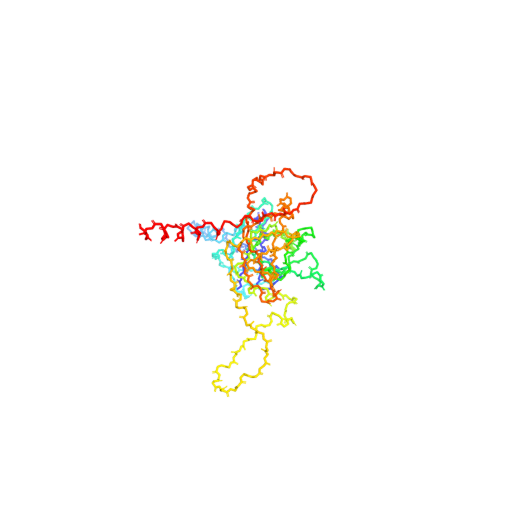53 ? 11.254 10.454 -11.339 1.00 96.56 253 ASN A CA 1
ATOM 2044 C C . ASN A 1 253 ? 11.479 9.095 -10.669 1.00 96.56 253 ASN A C 1
ATOM 2046 O O . ASN A 1 253 ? 10.551 8.282 -10.588 1.00 96.56 253 ASN A O 1
ATOM 2050 N N . ALA A 1 254 ? 12.690 8.842 -10.189 1.00 96.69 254 ALA A N 1
ATOM 2051 C CA . ALA A 1 254 ? 13.050 7.580 -9.560 1.00 96.69 254 ALA A CA 1
ATOM 2052 C C . ALA A 1 254 ? 14.014 7.788 -8.395 1.00 96.69 254 ALA A C 1
ATOM 2054 O O . ALA A 1 254 ? 14.735 8.782 -8.348 1.00 96.69 254 ALA A O 1
ATOM 2055 N N . TYR A 1 255 ? 14.049 6.815 -7.492 1.00 94.88 255 TYR A N 1
ATOM 2056 C CA . TYR A 1 255 ? 15.059 6.725 -6.444 1.00 94.88 255 TYR A CA 1
ATOM 2057 C C . TYR A 1 255 ? 15.848 5.432 -6.584 1.00 94.88 255 TYR A C 1
ATOM 2059 O O . TYR A 1 255 ? 15.335 4.435 -7.092 1.00 94.88 255 TYR A O 1
ATOM 2067 N N . TYR A 1 256 ? 17.100 5.450 -6.160 1.00 93.50 256 TYR A N 1
ATOM 2068 C CA . TYR A 1 256 ? 17.967 4.293 -6.181 1.00 93.50 256 TYR A CA 1
ATOM 2069 C C . TYR A 1 256 ? 17.688 3.428 -4.953 1.00 93.50 256 TYR A C 1
ATOM 2071 O O . TYR A 1 256 ? 17.981 3.811 -3.822 1.00 93.50 256 TYR A O 1
ATOM 2079 N N . SER A 1 257 ? 17.118 2.248 -5.170 1.00 91.81 257 SER A N 1
ATOM 2080 C CA . SER A 1 257 ? 16.927 1.259 -4.116 1.00 91.81 257 SER A CA 1
ATOM 2081 C C . SER A 1 257 ? 18.212 0.453 -3.949 1.00 91.81 257 SER A C 1
ATOM 2083 O O . SER A 1 257 ? 18.589 -0.318 -4.835 1.00 91.81 257 SER A O 1
ATOM 2085 N N . ILE A 1 258 ? 18.884 0.624 -2.806 1.00 88.12 258 ILE A N 1
ATOM 2086 C CA . ILE A 1 258 ? 20.095 -0.133 -2.458 1.00 88.12 258 ILE A CA 1
ATOM 2087 C C . ILE A 1 258 ? 19.807 -1.646 -2.422 1.00 88.12 258 ILE A C 1
ATOM 2089 O O . ILE A 1 258 ? 20.536 -2.380 -3.095 1.00 88.12 258 ILE A O 1
ATOM 2093 N N . PRO A 1 259 ? 18.736 -2.137 -1.756 1.00 87.62 259 PRO A N 1
ATOM 2094 C CA . PRO A 1 259 ? 18.466 -3.576 -1.697 1.00 87.62 259 PRO A CA 1
ATOM 2095 C C . PRO A 1 259 ? 18.155 -4.210 -3.060 1.00 87.62 259 PRO A C 1
ATOM 2097 O O . PRO A 1 259 ? 18.437 -5.392 -3.287 1.00 87.62 259 PRO A O 1
ATOM 2100 N N . LEU A 1 260 ? 17.576 -3.433 -3.983 1.00 90.44 260 LEU A N 1
ATOM 2101 C CA . LEU A 1 260 ? 17.253 -3.883 -5.340 1.00 90.44 260 LEU A CA 1
ATOM 2102 C C . LEU A 1 260 ? 18.362 -3.595 -6.361 1.00 90.44 260 LEU A C 1
ATOM 2104 O O . LEU A 1 260 ? 18.241 -4.034 -7.505 1.00 90.44 260 LEU A O 1
ATOM 2108 N N . GLN A 1 261 ? 19.396 -2.835 -5.985 1.00 91.00 261 GLN A N 1
ATOM 2109 C CA . GLN A 1 261 ? 20.458 -2.339 -6.871 1.00 91.00 261 GLN A CA 1
ATOM 2110 C C . GLN A 1 261 ? 19.912 -1.774 -8.196 1.00 91.00 261 GLN A C 1
ATOM 2112 O O . GLN A 1 261 ? 20.369 -2.111 -9.292 1.00 91.00 261 GLN A O 1
ATOM 2117 N N . SER A 1 262 ? 18.849 -0.974 -8.103 1.00 94.25 262 SER A N 1
ATOM 2118 C CA . SER A 1 262 ? 18.141 -0.435 -9.266 1.00 94.25 262 SER A CA 1
ATOM 2119 C C . SER A 1 262 ? 17.392 0.850 -8.935 1.00 94.25 262 SER A C 1
ATOM 2121 O O . SER A 1 262 ? 17.019 1.101 -7.789 1.00 94.25 262 SER A O 1
ATOM 2123 N N . TYR A 1 263 ? 17.146 1.665 -9.960 1.00 96.56 263 TYR A N 1
ATOM 2124 C CA . TYR A 1 263 ? 16.254 2.810 -9.854 1.00 96.56 263 TYR A CA 1
ATOM 2125 C C . TYR A 1 263 ? 14.795 2.363 -9.915 1.00 96.56 263 TYR A C 1
ATOM 2127 O O . TYR A 1 263 ? 14.353 1.748 -10.887 1.00 96.56 263 TYR A O 1
ATOM 2135 N N . VAL A 1 264 ? 14.036 2.734 -8.892 1.00 97.06 264 VAL A N 1
ATOM 2136 C CA . VAL A 1 264 ? 12.603 2.488 -8.775 1.00 97.06 264 VAL A CA 1
ATOM 2137 C C . VAL A 1 264 ? 11.860 3.770 -9.133 1.00 97.06 264 VAL A C 1
ATOM 2139 O O . VAL A 1 264 ? 11.975 4.794 -8.456 1.00 97.06 264 VAL A O 1
ATOM 2142 N N . ILE A 1 265 ? 11.103 3.726 -10.227 1.00 96.50 265 ILE A N 1
ATOM 2143 C CA . ILE A 1 265 ? 10.311 4.858 -10.711 1.00 96.50 265 ILE A CA 1
ATOM 2144 C C . ILE A 1 265 ? 9.096 5.045 -9.804 1.00 96.50 265 ILE A C 1
ATOM 2146 O O . ILE A 1 265 ? 8.234 4.164 -9.743 1.00 96.50 265 ILE A O 1
ATOM 2150 N N . ARG A 1 266 ? 9.016 6.217 -9.162 1.00 92.06 266 ARG A N 1
ATOM 2151 C CA . ARG A 1 266 ? 7.871 6.639 -8.338 1.00 92.06 266 ARG A CA 1
ATOM 2152 C C . ARG A 1 266 ? 6.734 7.155 -9.207 1.00 92.06 266 ARG A C 1
ATOM 2154 O O . ARG A 1 266 ? 5.588 6.756 -9.061 1.00 92.06 266 ARG A O 1
ATOM 2161 N N . SER A 1 267 ? 7.072 8.011 -10.166 1.00 92.19 267 SER A N 1
ATOM 2162 C CA . SER A 1 267 ? 6.096 8.642 -11.045 1.00 92.19 267 SER A CA 1
ATOM 2163 C C . SER A 1 267 ? 6.657 8.832 -12.444 1.00 92.19 267 SER A C 1
ATOM 2165 O O . SER A 1 267 ? 7.860 9.016 -12.648 1.00 92.19 267 SER A O 1
ATOM 2167 N N . TYR A 1 268 ? 5.773 8.768 -13.436 1.00 94.00 268 TYR A N 1
ATOM 2168 C CA . TYR A 1 268 ? 6.136 9.019 -14.819 1.00 94.00 268 TYR A CA 1
ATOM 2169 C C . TYR A 1 268 ? 4.971 9.601 -15.612 1.00 94.00 268 TYR A C 1
ATOM 2171 O O . TYR A 1 268 ? 3.799 9.421 -15.278 1.00 94.00 268 TYR A O 1
ATOM 2179 N N . ARG A 1 269 ? 5.308 10.272 -16.711 1.00 92.31 269 ARG A N 1
ATOM 2180 C CA . ARG A 1 269 ? 4.364 10.729 -17.729 1.00 92.31 269 ARG A CA 1
ATOM 2181 C C . ARG A 1 269 ? 4.786 10.223 -19.097 1.00 92.31 269 ARG A C 1
ATOM 2183 O O . ARG A 1 269 ? 5.967 10.262 -19.441 1.00 92.31 269 ARG A O 1
ATOM 2190 N N . ALA A 1 270 ? 3.819 9.769 -19.887 1.00 88.88 270 ALA A N 1
ATOM 2191 C CA . ALA A 1 270 ? 4.059 9.467 -21.289 1.00 88.88 270 ALA A CA 1
ATOM 2192 C C . ALA A 1 270 ? 4.367 10.766 -22.041 1.00 88.88 270 ALA A C 1
ATOM 2194 O O . ALA A 1 270 ? 3.636 11.753 -21.929 1.00 88.88 270 ALA A O 1
ATOM 2195 N N . LEU A 1 271 ? 5.450 10.768 -22.809 1.00 86.44 271 LEU A N 1
ATOM 2196 C CA . LEU A 1 271 ? 5.745 11.855 -23.726 1.00 86.44 271 LEU A CA 1
ATOM 2197 C C . LEU A 1 271 ? 4.923 11.613 -24.990 1.00 86.44 271 LEU A C 1
ATOM 2199 O O . LEU A 1 271 ? 5.062 10.576 -25.643 1.00 86.44 271 LEU A O 1
ATOM 2203 N N . VAL A 1 272 ? 4.032 12.555 -25.309 1.00 73.88 272 VAL A N 1
ATOM 2204 C CA . VAL A 1 272 ? 3.235 12.507 -26.539 1.00 73.88 272 VAL A CA 1
ATOM 2205 C C . VAL A 1 272 ? 4.199 12.350 -27.707 1.00 73.88 272 VAL A C 1
ATOM 2207 O O . VAL A 1 272 ? 5.170 13.102 -27.815 1.00 73.88 272 VAL A O 1
ATOM 2210 N N . LYS A 1 273 ? 3.947 11.357 -28.571 1.00 62.69 273 LYS A N 1
ATOM 2211 C CA . LYS A 1 273 ? 4.672 11.220 -29.835 1.00 62.69 273 LYS A CA 1
ATOM 2212 C C . LYS A 1 273 ? 4.571 12.560 -30.562 1.00 62.69 273 LYS A C 1
ATOM 2214 O O . LYS A 1 273 ? 3.518 12.873 -31.110 1.00 62.69 273 LYS A O 1
ATOM 2219 N N . GLN A 1 274 ? 5.658 13.328 -30.618 1.00 48.44 274 GLN A N 1
ATOM 2220 C CA . GLN A 1 274 ? 5.843 14.190 -31.776 1.00 48.44 274 GLN A CA 1
ATOM 2221 C C . GLN A 1 274 ? 5.792 13.248 -32.974 1.00 48.44 274 GLN A C 1
ATOM 2223 O O . GLN A 1 274 ? 6.509 12.244 -33.009 1.00 48.44 274 GLN A O 1
ATOM 2228 N N . SER A 1 275 ? 4.851 13.501 -33.880 1.00 40.25 275 SER A N 1
ATOM 2229 C CA . SER A 1 275 ? 4.724 12.756 -35.123 1.00 40.25 275 SER A CA 1
ATOM 2230 C C . SER A 1 275 ? 6.103 12.672 -35.763 1.00 40.25 275 SER A C 1
ATOM 2232 O O . SER A 1 275 ? 6.681 13.698 -36.124 1.00 40.25 275 SER A O 1
ATOM 2234 N N . PHE A 1 276 ? 6.650 11.462 -35.870 1.00 48.25 276 PHE A N 1
ATOM 2235 C CA . PHE A 1 276 ? 7.832 11.257 -36.687 1.00 48.25 276 PHE A CA 1
ATOM 2236 C C . PHE A 1 276 ? 7.455 11.686 -38.105 1.00 48.25 276 PHE A C 1
ATOM 2238 O O . PHE A 1 276 ? 6.475 11.182 -38.657 1.00 48.25 276 PHE A O 1
ATOM 2245 N N . ILE A 1 277 ? 8.205 12.626 -38.683 1.00 44.81 277 ILE A N 1
ATOM 2246 C CA . ILE A 1 277 ? 8.131 12.889 -40.118 1.00 44.81 277 ILE A CA 1
ATOM 2247 C C . ILE A 1 277 ? 8.703 11.638 -40.784 1.00 44.81 277 ILE A C 1
ATOM 2249 O O . ILE A 1 277 ? 9.914 11.486 -40.927 1.00 44.81 277 ILE A O 1
ATOM 2253 N N . ALA A 1 278 ? 7.829 10.692 -41.112 1.00 41.50 278 ALA A N 1
ATOM 2254 C CA . ALA A 1 278 ? 8.194 9.523 -41.884 1.00 41.50 278 ALA A CA 1
ATOM 2255 C C . ALA A 1 278 ? 8.440 9.981 -43.325 1.00 41.50 278 ALA A C 1
ATOM 2257 O O . ALA A 1 278 ? 7.500 10.317 -44.043 1.00 41.50 278 ALA A O 1
ATOM 2258 N N . LYS A 1 279 ? 9.706 10.015 -43.751 1.00 41.19 279 LYS A N 1
ATOM 2259 C CA . LYS A 1 279 ? 10.027 9.981 -45.178 1.00 41.19 279 LYS A CA 1
ATOM 2260 C C . LYS A 1 279 ? 10.089 8.509 -45.590 1.00 41.19 279 LYS A C 1
ATOM 2262 O O . LYS A 1 279 ? 10.939 7.795 -45.058 1.00 41.19 279 LYS A O 1
ATOM 2267 N N . PRO A 1 280 ? 9.200 8.030 -46.473 1.00 38.12 280 PRO A N 1
ATOM 2268 C CA . PRO A 1 280 ? 9.329 6.686 -47.007 1.00 38.12 280 PRO A CA 1
ATOM 2269 C C . PRO A 1 280 ? 10.600 6.611 -47.859 1.00 38.12 280 PRO A C 1
ATOM 2271 O O . PRO A 1 280 ? 10.859 7.495 -48.675 1.00 38.12 280 PRO A O 1
ATOM 2274 N N . PHE A 1 281 ? 11.386 5.558 -47.665 1.00 45.81 281 PHE A N 1
ATOM 2275 C CA . PHE A 1 281 ? 12.429 5.149 -48.599 1.00 45.81 281 PHE A CA 1
ATOM 2276 C C . PHE A 1 281 ? 12.437 3.618 -48.681 1.00 45.81 281 PHE A C 1
ATOM 2278 O O . PHE A 1 281 ? 12.090 2.932 -47.715 1.00 45.81 281 PHE A O 1
ATOM 2285 N N . GLU A 1 282 ? 12.772 3.093 -49.856 1.00 47.38 282 GLU A N 1
ATOM 2286 C CA . GLU A 1 282 ? 12.794 1.661 -50.130 1.00 47.38 282 GLU A CA 1
ATOM 2287 C C . GLU A 1 282 ? 14.028 0.996 -49.494 1.00 47.38 282 GLU A C 1
ATOM 2289 O O . GLU A 1 282 ? 15.156 1.205 -49.926 1.00 47.38 282 GLU A O 1
ATOM 2294 N N . PHE A 1 283 ? 13.761 0.138 -48.503 1.00 33.22 283 PHE A N 1
ATOM 2295 C CA . PHE A 1 283 ? 14.655 -0.861 -47.896 1.00 33.22 283 PHE A CA 1
ATOM 2296 C C . PHE A 1 283 ? 15.699 -0.386 -46.855 1.00 33.22 283 PHE A C 1
ATOM 2298 O O . PHE A 1 283 ? 16.824 -0.022 -47.180 1.00 33.22 283 PHE A O 1
ATOM 2305 N N . GLY A 1 284 ? 15.354 -0.563 -45.567 1.00 42.06 284 GLY A N 1
ATOM 2306 C CA . GLY A 1 284 ? 16.292 -0.624 -44.431 1.00 42.06 284 GLY A CA 1
ATOM 2307 C C . GLY A 1 284 ? 16.236 0.577 -43.480 1.00 42.06 284 GLY A C 1
ATOM 2308 O O . GLY A 1 284 ? 16.959 1.551 -43.652 1.00 42.06 284 GLY A O 1
ATOM 2309 N N . SER A 1 285 ? 15.396 0.520 -42.444 1.00 43.59 285 SER A N 1
ATOM 2310 C CA . SER A 1 285 ? 15.171 1.648 -41.527 1.00 43.59 285 SER A CA 1
ATOM 2311 C C . SER A 1 285 ? 16.338 1.862 -40.548 1.00 43.59 285 SER A C 1
ATOM 2313 O O . SER A 1 285 ? 16.469 1.137 -39.562 1.00 43.59 285 SER A O 1
ATOM 2315 N N . GLN A 1 286 ? 17.141 2.908 -40.760 1.00 41.06 286 GLN A N 1
ATOM 2316 C CA . GLN A 1 286 ? 17.926 3.552 -39.698 1.00 41.06 286 GLN A CA 1
ATOM 2317 C C . GLN A 1 286 ? 17.054 4.602 -38.995 1.00 41.06 286 GLN A C 1
ATOM 2319 O O . GLN A 1 286 ? 16.488 5.486 -39.638 1.00 41.06 286 GLN A O 1
ATOM 2324 N N . PHE A 1 287 ? 16.948 4.529 -37.667 1.00 45.22 287 PHE A N 1
ATOM 2325 C CA . PHE A 1 287 ? 16.282 5.561 -36.872 1.00 45.22 287 PHE A CA 1
ATOM 2326 C C . PHE A 1 287 ? 17.285 6.671 -36.539 1.00 45.22 287 PHE A C 1
ATOM 2328 O O . PHE A 1 287 ? 18.169 6.483 -35.707 1.00 45.22 287 PHE A O 1
ATOM 2335 N N . LEU A 1 288 ? 17.146 7.838 -37.171 1.00 38.12 288 LEU A N 1
ATOM 2336 C CA . LEU A 1 288 ? 17.886 9.042 -36.788 1.00 38.12 288 LEU A CA 1
ATOM 2337 C C . LEU A 1 288 ? 17.327 9.589 -35.464 1.00 38.12 288 LEU A C 1
ATOM 2339 O O . LEU A 1 288 ? 16.189 10.059 -35.403 1.00 38.12 288 LEU A O 1
ATOM 2343 N N . MET A 1 289 ? 18.130 9.555 -34.396 1.00 31.52 289 MET A N 1
ATOM 2344 C CA . MET A 1 289 ? 17.963 10.515 -33.304 1.00 31.52 289 MET A CA 1
ATOM 2345 C C . MET A 1 289 ? 18.453 11.867 -33.822 1.00 31.52 289 MET A C 1
ATOM 2347 O O . MET A 1 289 ? 19.636 12.024 -34.112 1.00 31.52 289 MET A O 1
ATOM 2351 N N . ASN A 1 290 ? 17.555 12.843 -33.952 1.00 38.28 290 ASN A N 1
ATOM 2352 C CA . ASN A 1 290 ? 17.966 14.218 -34.208 1.00 38.28 290 ASN A CA 1
ATOM 2353 C C . ASN A 1 290 ? 18.743 14.724 -32.990 1.00 38.28 290 ASN A C 1
ATOM 2355 O O . ASN A 1 290 ? 18.150 15.065 -31.968 1.00 38.28 290 ASN A O 1
ATOM 2359 N N . GLY A 1 291 ? 20.067 14.776 -33.120 1.00 37.00 291 GLY A N 1
ATOM 2360 C CA . GLY A 1 291 ? 20.912 15.638 -32.312 1.00 37.00 291 GLY A CA 1
ATOM 2361 C C . GLY A 1 291 ? 20.614 17.090 -32.667 1.00 37.00 291 GLY A C 1
ATOM 2362 O O . GLY A 1 291 ? 21.268 17.679 -33.523 1.00 37.00 291 GLY A O 1
ATOM 2363 N N . LEU A 1 292 ? 19.609 17.671 -32.018 1.00 43.03 292 LEU A N 1
ATOM 2364 C CA . LEU A 1 292 ? 19.604 19.108 -31.775 1.00 43.03 292 LEU A CA 1
ATOM 2365 C C . LEU A 1 292 ? 20.680 19.355 -30.717 1.00 43.03 292 LEU A C 1
ATOM 2367 O O . LEU A 1 292 ? 20.372 19.250 -29.541 1.00 43.03 292 LEU A O 1
ATOM 2371 N N . ASP A 1 293 ? 21.934 19.503 -31.163 1.00 43.34 293 ASP A N 1
ATOM 2372 C CA . ASP A 1 293 ? 23.006 20.273 -30.492 1.00 43.34 293 ASP A CA 1
ATOM 2373 C C . ASP A 1 293 ? 24.361 20.234 -31.236 1.00 43.34 293 ASP A C 1
ATOM 2375 O O . ASP A 1 293 ? 25.424 20.366 -30.639 1.00 43.34 293 ASP A O 1
ATOM 2379 N N . LEU A 1 294 ? 24.372 20.111 -32.573 1.00 35.41 294 LEU A N 1
ATOM 2380 C CA . LEU A 1 294 ? 25.621 20.238 -33.347 1.00 35.41 294 LEU A CA 1
ATOM 2381 C C . LEU A 1 294 ? 25.523 21.159 -34.572 1.00 35.41 294 LEU A C 1
ATOM 2383 O O . LEU A 1 294 ? 26.234 20.967 -35.556 1.00 35.41 294 LEU A O 1
ATOM 2387 N N . ALA A 1 295 ? 24.661 22.178 -34.514 1.00 37.09 295 ALA A N 1
ATOM 2388 C CA . ALA A 1 295 ? 24.521 23.170 -35.587 1.00 37.09 295 ALA A CA 1
ATOM 2389 C C . ALA A 1 295 ? 24.731 24.632 -35.154 1.00 37.09 295 ALA A C 1
ATOM 2391 O O . ALA A 1 295 ? 24.634 25.507 -36.000 1.00 37.09 295 ALA A O 1
ATOM 2392 N N . ASN A 1 296 ? 25.107 24.906 -33.897 1.00 36.06 296 ASN A N 1
ATOM 2393 C CA . ASN A 1 296 ? 25.477 26.265 -33.459 1.00 36.06 296 ASN A CA 1
ATOM 2394 C C . ASN A 1 296 ? 26.986 26.466 -33.219 1.00 36.06 296 ASN A C 1
ATOM 2396 O O . ASN A 1 296 ? 27.401 27.554 -32.842 1.00 36.06 296 ASN A O 1
ATOM 2400 N N . SER A 1 297 ? 27.832 25.464 -33.489 1.00 36.06 297 SER A N 1
ATOM 2401 C CA . SER A 1 297 ? 29.297 25.594 -33.343 1.00 36.06 297 SER A CA 1
ATOM 2402 C C . SER A 1 297 ? 30.056 25.742 -34.668 1.00 36.06 297 SER A C 1
ATOM 2404 O O . SER A 1 297 ? 31.275 25.892 -34.648 1.00 36.06 297 SER A O 1
ATOM 2406 N N . LYS A 1 298 ? 29.382 25.698 -35.826 1.00 38.06 298 LYS A N 1
ATOM 2407 C CA . LYS A 1 298 ? 30.047 25.839 -37.138 1.00 38.06 298 LYS A CA 1
ATOM 2408 C C . LYS A 1 298 ? 29.737 27.134 -37.883 1.00 38.06 298 LYS A C 1
ATOM 2410 O O . LYS A 1 298 ? 30.326 27.355 -38.934 1.00 38.06 298 LYS A O 1
ATOM 2415 N N . GLN A 1 299 ? 28.895 28.003 -37.326 1.00 37.09 299 GLN A N 1
ATOM 2416 C CA . GLN A 1 299 ? 28.583 29.296 -37.942 1.00 37.09 299 GLN A CA 1
ATOM 2417 C C . GLN A 1 299 ? 29.423 30.456 -37.375 1.00 37.09 299 GLN A C 1
ATOM 2419 O O . GLN A 1 299 ? 29.628 31.434 -38.074 1.00 37.09 299 GLN A O 1
ATOM 2424 N N . ASN A 1 300 ? 30.060 30.282 -36.207 1.00 39.00 300 ASN A N 1
ATOM 2425 C CA . ASN A 1 300 ? 31.005 31.259 -35.637 1.00 39.00 300 ASN A CA 1
ATOM 2426 C C . ASN A 1 300 ? 32.484 31.018 -36.013 1.00 39.00 300 ASN A C 1
ATOM 2428 O O . ASN A 1 300 ? 33.358 31.660 -35.451 1.00 39.00 300 ASN A O 1
ATOM 2432 N N . MET A 1 301 ? 32.796 30.090 -36.927 1.00 40.66 301 MET A N 1
ATOM 2433 C CA . MET A 1 301 ? 34.174 29.887 -37.425 1.00 40.66 301 MET A CA 1
ATOM 2434 C C . MET A 1 301 ? 34.352 30.230 -38.912 1.00 40.66 301 MET A C 1
ATOM 2436 O O . MET A 1 301 ? 35.440 30.051 -39.450 1.00 40.66 301 MET A O 1
ATOM 2440 N N . LEU A 1 302 ? 33.304 30.723 -39.579 1.00 41.88 302 LEU A N 1
ATOM 2441 C CA . LEU A 1 302 ? 33.355 31.124 -40.990 1.00 41.88 302 LEU A CA 1
ATOM 2442 C C . LEU A 1 302 ? 33.168 32.634 -41.212 1.00 41.88 302 LEU A C 1
ATOM 2444 O O . LEU A 1 302 ? 33.444 33.093 -42.311 1.00 41.88 302 LEU A O 1
ATOM 2448 N N . GLU A 1 303 ? 32.806 33.413 -40.186 1.00 43.19 303 GLU A N 1
ATOM 2449 C CA . GLU A 1 303 ? 32.764 34.886 -40.276 1.00 43.19 303 GLU A CA 1
ATOM 2450 C C . GLU A 1 303 ? 34.078 35.578 -39.849 1.00 43.19 303 GLU A C 1
ATOM 2452 O O . GLU A 1 303 ? 34.285 36.742 -40.178 1.00 43.19 303 GLU A O 1
ATOM 2457 N N . ASP A 1 304 ? 35.027 34.862 -39.232 1.00 44.31 304 ASP A N 1
ATOM 2458 C CA . ASP A 1 304 ? 36.345 35.416 -38.852 1.00 44.31 304 ASP A CA 1
ATOM 2459 C C . ASP A 1 304 ? 37.441 35.238 -39.927 1.00 44.31 304 ASP A C 1
ATOM 2461 O O . ASP A 1 304 ? 38.581 35.659 -39.735 1.00 44.31 304 ASP A O 1
ATOM 2465 N N . LEU A 1 305 ? 37.116 34.642 -41.082 1.00 45.78 305 LEU A N 1
ATOM 2466 C CA . LEU A 1 305 ? 38.062 34.417 -42.190 1.00 45.78 305 LEU A CA 1
ATOM 2467 C C . LEU A 1 305 ? 37.801 35.281 -43.436 1.00 45.78 305 LEU A C 1
ATOM 2469 O O . LEU A 1 305 ? 38.610 35.248 -44.358 1.00 45.78 305 LEU A O 1
ATOM 2473 N N . GLU A 1 306 ? 36.745 36.101 -43.451 1.00 44.66 306 GLU A N 1
ATOM 2474 C CA . GLU A 1 306 ? 36.467 37.054 -44.546 1.00 44.66 306 GLU A CA 1
ATOM 2475 C C . GLU A 1 306 ? 36.701 38.532 -44.169 1.00 44.66 306 GLU A C 1
ATOM 2477 O O . GLU A 1 306 ? 36.474 39.420 -44.986 1.00 44.66 306 GLU A O 1
ATOM 2482 N N . SER A 1 307 ? 37.224 38.829 -42.971 1.00 47.91 307 SER A N 1
ATOM 2483 C CA . SER A 1 307 ? 37.568 40.203 -42.546 1.00 47.91 307 SER A CA 1
ATOM 2484 C C . SER A 1 307 ? 39.072 40.529 -42.570 1.00 47.91 307 SER A C 1
ATOM 2486 O O . SER A 1 307 ? 39.487 41.584 -42.090 1.00 47.91 307 SER A O 1
ATOM 2488 N N . SER A 1 308 ? 39.905 39.662 -43.157 1.00 49.25 308 SER A N 1
ATOM 2489 C CA . SER A 1 308 ? 41.345 39.909 -43.337 1.00 49.25 308 SER A CA 1
ATOM 2490 C C . SER A 1 308 ? 41.823 39.626 -44.766 1.00 49.25 308 SER A C 1
ATOM 2492 O O . SER A 1 308 ? 42.651 38.752 -45.014 1.00 49.25 308 SER A O 1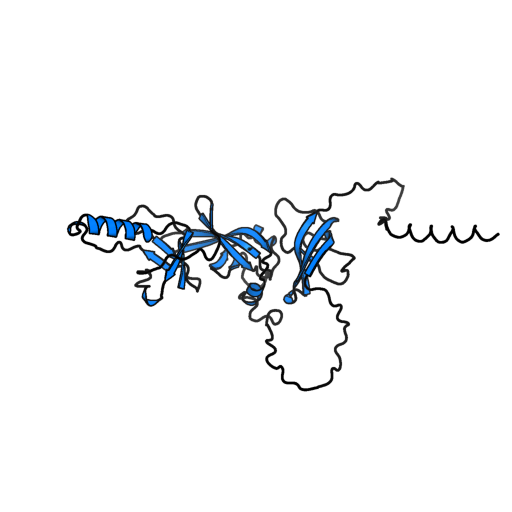
ATOM 2494 N N . SER A 1 309 ? 41.325 40.433 -45.706 1.00 41.50 309 SER A N 1
ATOM 2495 C CA . SER A 1 309 ? 41.989 40.742 -46.984 1.00 41.50 309 SER A CA 1
ATOM 2496 C C . SER A 1 309 ? 41.649 42.155 -47.429 1.00 41.50 309 SER A C 1
ATOM 2498 O O . SER A 1 309 ? 40.455 42.511 -47.331 1.00 41.50 309 SER A O 1
#